Protein AF-X1V7C0-F1 (afdb_monomer_lite)

pLDDT: mean 92.47, std 6.74, range [62.06, 98.75]

Secondary structure (DSSP, 8-state):
-HHHHTTGGG----TT----B-HHHHTT-SSHHHHIIIIIIIIIIIHHHHHHHT--EETT-TTEE-TT--TTSEEEETTTTSS-HHHHHHHHHHHHHHHH-HHHHHHHHHHHHIIIIIHHHHH---BS-SS--GGGGHHHHHHHHHHHHHHHHHHHHHHHHH--SHHHHHHHHHHHHHIIIIIHHHHHHHHHHHHH--TT--HHHHHHHHHHHHSPTTPPPP-SSHHHHHHHHHHHHTS---

Foldseek 3Di:
DVCVVVVCVVPDDDLPDLPQEDPVCNVVAPDSVRCCVQPLAQVQFVFLLLCVQQRKDAPPDPQFDCSNPDNRGIGHRRCLLDHSLLVVQLVQLLVQCCVPPVPVSVVLVCQLCVQGVVCSSRCSDHPPDPDRDSVSNVSNSVSSVVSSVSSLVVVLVVLLVVDPDPVVNVVVNVVSVCCSVPSNVVSVCVSCVVVPDCVPVCPLQVVQLVQVVVDDPPDDDDDDDDSNPVSVCCCCVPVVPD

Radius of gyration: 23.73 Å; chains: 1; bounding box: 62×40×70 Å

Organism: NCBI:txid412755

Structure (mmCIF, N/CA/C/O backbone):
data_AF-X1V7C0-F1
#
_entry.id   AF-X1V7C0-F1
#
loop_
_atom_site.group_PDB
_atom_site.id
_atom_site.type_symbol
_atom_site.label_atom_id
_atom_site.label_alt_id
_atom_site.label_comp_id
_atom_site.label_asym_id
_atom_site.label_entity_id
_atom_site.label_seq_id
_atom_site.pdbx_PDB_ins_code
_atom_site.Cartn_x
_atom_site.Cartn_y
_atom_site.Cartn_z
_atom_site.occupancy
_atom_site.B_iso_or_equiv
_atom_site.auth_seq_id
_atom_site.auth_comp_id
_atom_site.auth_asym_id
_atom_site.auth_atom_id
_atom_site.pdbx_PDB_model_num
ATOM 1 N N . ALA A 1 1 ? 28.317 -15.207 -27.090 1.00 62.06 1 ALA A N 1
ATOM 2 C CA . ALA A 1 1 ? 27.267 -16.218 -26.837 1.00 62.06 1 ALA A CA 1
ATOM 3 C C . ALA A 1 1 ? 27.356 -16.749 -25.410 1.00 62.06 1 ALA A C 1
ATOM 5 O O . ALA A 1 1 ? 26.396 -16.564 -24.680 1.00 62.06 1 ALA A O 1
ATOM 6 N N . VAL A 1 2 ? 28.502 -17.303 -24.986 1.00 75.50 2 VAL A N 1
ATOM 7 C CA . VAL A 1 2 ? 28.706 -17.815 -23.612 1.00 75.50 2 VAL A CA 1
ATOM 8 C C . VAL A 1 2 ? 28.499 -16.730 -22.548 1.00 75.50 2 VAL A C 1
ATOM 10 O O . VAL A 1 2 ? 27.601 -16.887 -21.740 1.00 75.50 2 VAL A O 1
ATOM 13 N N . ALA A 1 3 ? 29.157 -15.570 -22.663 1.00 75.00 3 ALA A N 1
ATOM 14 C CA . ALA A 1 3 ? 28.949 -14.430 -21.753 1.00 75.00 3 ALA A CA 1
ATOM 15 C C . ALA A 1 3 ? 27.473 -13.994 -21.593 1.00 75.00 3 ALA A C 1
ATOM 17 O O . ALA A 1 3 ? 27.034 -13.625 -20.509 1.00 75.00 3 ALA A O 1
ATOM 18 N N . TYR A 1 4 ? 26.677 -14.081 -22.670 1.00 72.88 4 TYR A N 1
ATOM 19 C CA . TYR A 1 4 ? 25.246 -13.752 -22.632 1.00 72.88 4 TYR A CA 1
ATOM 20 C C . TYR A 1 4 ? 24.421 -14.831 -21.915 1.00 72.88 4 TYR A C 1
ATOM 22 O O . TYR A 1 4 ? 23.500 -14.506 -21.166 1.00 72.88 4 TYR A O 1
ATOM 30 N N . LEU A 1 5 ? 24.767 -16.108 -22.125 1.00 73.75 5 LEU A N 1
ATOM 31 C CA . LEU A 1 5 ? 24.162 -17.256 -21.439 1.00 73.75 5 LEU A CA 1
ATOM 32 C C . LEU A 1 5 ? 24.530 -17.283 -19.949 1.00 73.75 5 LEU A C 1
ATOM 34 O O . LEU A 1 5 ? 23.677 -17.572 -19.115 1.00 73.75 5 LEU A O 1
ATOM 38 N N . GLU A 1 6 ? 25.768 -16.919 -19.626 1.00 81.00 6 GLU A N 1
ATOM 39 C CA . GLU A 1 6 ? 26.298 -16.780 -18.266 1.00 81.00 6 GLU A CA 1
ATOM 40 C C . GLU A 1 6 ? 25.869 -15.474 -17.595 1.00 81.00 6 GLU A C 1
ATOM 42 O O . GLU A 1 6 ? 26.158 -15.260 -16.423 1.00 81.00 6 GLU A O 1
ATOM 47 N N . ARG A 1 7 ? 25.108 -14.629 -18.307 1.00 73.69 7 ARG A N 1
ATOM 48 C CA . ARG A 1 7 ? 24.531 -13.389 -17.778 1.00 73.69 7 ARG A CA 1
ATOM 49 C C . ARG A 1 7 ? 25.587 -12.406 -17.261 1.00 73.69 7 ARG A C 1
ATOM 51 O O . ARG A 1 7 ? 25.266 -11.551 -16.438 1.00 73.69 7 ARG A O 1
ATOM 58 N N . GLU A 1 8 ? 26.802 -12.453 -17.799 1.00 79.31 8 GLU A N 1
ATOM 59 C CA . GLU A 1 8 ? 27.914 -11.592 -17.382 1.00 79.31 8 GLU A CA 1
ATOM 60 C C . GLU A 1 8 ? 27.596 -10.101 -17.559 1.00 79.31 8 GLU A C 1
ATOM 62 O O . GLU A 1 8 ? 28.062 -9.278 -16.775 1.00 79.31 8 GLU A O 1
ATOM 67 N N . GLN A 1 9 ? 26.730 -9.736 -18.519 1.00 71.31 9 GLN A N 1
ATOM 68 C CA . GLN A 1 9 ? 26.268 -8.351 -18.689 1.00 71.31 9 GLN A CA 1
ATOM 69 C C . GLN A 1 9 ? 25.531 -7.787 -17.467 1.00 71.31 9 GLN A C 1
ATOM 71 O O . GLN A 1 9 ? 25.386 -6.571 -17.347 1.00 71.31 9 GLN A O 1
ATOM 76 N N . TYR A 1 10 ? 25.035 -8.654 -16.583 1.00 68.19 10 TYR A N 1
ATOM 77 C CA . TYR A 1 10 ? 24.385 -8.240 -15.351 1.00 68.19 10 TYR A CA 1
ATOM 78 C C . TYR A 1 10 ? 25.370 -8.147 -14.186 1.00 68.19 10 TYR A C 1
ATOM 80 O O . TYR A 1 10 ? 25.048 -7.441 -13.242 1.00 68.19 10 TYR A O 1
ATOM 88 N N . GLY A 1 11 ? 26.547 -8.778 -14.249 1.00 69.75 11 GLY A N 1
ATOM 89 C CA . GLY A 1 11 ? 27.540 -8.816 -13.169 1.00 69.75 11 GLY A CA 1
ATOM 90 C C . GLY A 1 11 ? 27.132 -9.661 -11.952 1.00 69.75 11 GLY A C 1
ATOM 91 O O . GLY A 1 11 ? 25.981 -10.081 -11.823 1.00 69.75 11 GLY A O 1
ATOM 92 N N . ASP A 1 12 ? 28.084 -9.877 -11.041 1.00 68.44 12 ASP A N 1
ATOM 93 C CA . ASP A 1 12 ? 27.860 -10.522 -9.742 1.00 68.44 12 ASP A CA 1
ATOM 94 C C . ASP A 1 12 ? 27.557 -9.483 -8.661 1.00 68.44 12 ASP A C 1
ATOM 96 O O . ASP A 1 12 ? 28.229 -8.455 -8.552 1.00 68.44 12 ASP A O 1
ATOM 100 N N . TRP A 1 13 ? 26.556 -9.758 -7.823 1.00 68.12 13 TRP A N 1
ATOM 101 C CA . TRP A 1 13 ? 26.108 -8.812 -6.803 1.00 68.12 13 TRP A CA 1
ATOM 102 C C . TRP A 1 13 ? 26.050 -9.480 -5.439 1.00 68.12 13 TRP A C 1
ATOM 104 O O . TRP A 1 13 ? 25.379 -10.494 -5.246 1.00 68.12 13 TRP A O 1
ATOM 114 N N . SER A 1 14 ? 26.696 -8.855 -4.459 1.00 73.62 14 SER A N 1
ATOM 115 C CA . SER A 1 14 ? 26.558 -9.257 -3.066 1.00 73.62 14 SER A CA 1
ATOM 116 C C . SER A 1 14 ? 25.226 -8.772 -2.503 1.00 73.62 14 SER A C 1
ATOM 118 O O . SER A 1 14 ? 24.904 -7.586 -2.579 1.00 73.62 14 SER A O 1
ATOM 120 N N . ILE A 1 15 ? 24.484 -9.669 -1.850 1.00 69.19 15 ILE A N 1
ATOM 121 C CA . ILE A 1 15 ? 23.300 -9.295 -1.057 1.00 69.19 15 ILE A CA 1
ATOM 122 C C . ILE A 1 15 ? 23.664 -8.401 0.139 1.00 69.19 15 ILE A C 1
ATOM 124 O O . ILE A 1 15 ? 22.811 -7.690 0.662 1.00 69.19 15 ILE A O 1
ATOM 128 N N . MET A 1 16 ? 24.932 -8.429 0.565 1.00 76.38 16 MET A N 1
ATOM 129 C CA . MET A 1 16 ? 25.428 -7.667 1.711 1.00 76.38 16 MET A CA 1
ATOM 130 C C . MET A 1 16 ? 25.820 -6.235 1.330 1.00 76.38 16 MET A C 1
ATOM 132 O O . MET A 1 16 ? 25.905 -5.378 2.209 1.00 76.38 16 MET A O 1
ATOM 136 N N . ASP A 1 17 ? 26.043 -5.958 0.040 1.00 82.38 17 ASP A N 1
ATOM 137 C CA . ASP A 1 17 ? 26.308 -4.601 -0.431 1.00 82.38 17 ASP A CA 1
ATOM 138 C C . ASP A 1 17 ? 25.000 -3.818 -0.554 1.00 82.38 17 ASP A C 1
ATOM 140 O O . ASP A 1 17 ? 24.196 -4.032 -1.462 1.00 82.38 17 ASP A O 1
ATOM 144 N N . ARG A 1 18 ? 24.782 -2.896 0.384 1.00 84.69 18 ARG A N 1
ATOM 145 C CA . ARG A 1 18 ? 23.578 -2.060 0.440 1.00 84.69 18 ARG A CA 1
ATOM 146 C C . ARG A 1 18 ? 23.775 -0.657 -0.127 1.00 84.69 18 ARG A C 1
ATOM 148 O O . ARG A 1 18 ? 22.836 0.136 -0.079 1.00 84.69 18 ARG A O 1
ATOM 155 N N . ALA A 1 19 ? 24.948 -0.333 -0.675 1.00 81.88 19 ALA A N 1
ATOM 156 C CA . ALA A 1 19 ? 25.182 0.923 -1.387 1.00 81.88 19 ALA A CA 1
ATOM 157 C C . ALA A 1 19 ? 24.589 0.858 -2.806 1.00 81.88 19 ALA A C 1
ATOM 159 O O . ALA A 1 19 ? 25.284 0.950 -3.810 1.00 81.88 19 ALA A O 1
ATOM 160 N N . ARG A 1 20 ? 23.272 0.645 -2.893 1.00 83.00 20 ARG A N 1
ATOM 161 C CA . ARG A 1 20 ? 22.567 0.301 -4.137 1.00 83.00 20 ARG A CA 1
ATOM 162 C C . ARG A 1 20 ? 22.062 1.521 -4.913 1.00 83.00 20 ARG A C 1
ATOM 164 O O . ARG A 1 20 ? 21.126 1.404 -5.694 1.00 83.00 20 ARG A O 1
ATOM 171 N N . TRP A 1 21 ? 22.634 2.697 -4.709 1.00 84.69 21 TRP A N 1
ATOM 172 C CA . TRP A 1 21 ? 22.315 3.867 -5.524 1.00 84.69 21 TRP A CA 1
ATOM 173 C C . TRP A 1 21 ? 23.234 3.932 -6.741 1.00 84.69 21 TRP A C 1
ATOM 175 O O . TRP A 1 21 ? 24.395 3.529 -6.710 1.00 84.69 21 TRP A O 1
ATOM 185 N N . THR A 1 22 ? 22.703 4.469 -7.823 1.00 84.44 22 THR A N 1
ATOM 186 C CA . THR A 1 22 ? 23.482 4.827 -9.011 1.00 84.44 22 THR A CA 1
ATOM 187 C C . THR A 1 22 ? 24.302 6.106 -8.770 1.00 84.44 22 THR A C 1
ATOM 189 O O . THR A 1 22 ? 23.927 6.904 -7.902 1.00 84.44 22 THR A O 1
ATOM 192 N N . PRO A 1 23 ? 25.392 6.362 -9.521 1.00 85.12 23 PRO A N 1
ATOM 193 C CA . PRO A 1 23 ? 26.124 7.633 -9.442 1.00 85.12 23 PRO A CA 1
ATOM 194 C C . PRO A 1 23 ? 25.208 8.859 -9.580 1.00 85.12 23 PRO A C 1
ATOM 196 O O . PRO A 1 23 ? 25.377 9.858 -8.881 1.00 85.12 23 PRO A O 1
ATOM 199 N N . GLU A 1 24 ? 24.169 8.754 -10.409 1.00 86.25 24 GLU A N 1
ATOM 200 C CA . GLU A 1 24 ? 23.181 9.804 -10.650 1.00 86.25 24 GLU A CA 1
ATOM 201 C C . GLU A 1 24 ? 22.306 10.083 -9.427 1.00 86.25 24 GLU A C 1
ATOM 203 O O . GLU A 1 24 ? 21.811 11.194 -9.279 1.00 86.25 24 GLU A O 1
ATOM 208 N N . THR A 1 25 ? 22.103 9.110 -8.538 1.00 87.38 25 THR A N 1
ATOM 209 C CA . THR A 1 25 ? 21.246 9.244 -7.346 1.00 87.38 25 THR A CA 1
ATOM 210 C C . THR A 1 25 ? 22.032 9.311 -6.042 1.00 87.38 25 THR A C 1
ATOM 212 O O . THR A 1 25 ? 21.460 9.663 -5.012 1.00 87.38 25 THR A O 1
ATOM 215 N N . GLN A 1 26 ? 23.346 9.073 -6.079 1.00 87.88 26 GLN A N 1
ATOM 216 C CA . GLN A 1 26 ? 24.235 9.110 -4.917 1.00 87.88 26 GLN A CA 1
ATOM 217 C C . GLN A 1 26 ? 24.115 10.409 -4.116 1.00 87.88 26 GLN A C 1
ATOM 219 O O . GLN A 1 26 ? 24.076 10.376 -2.890 1.00 87.88 26 GLN A O 1
ATOM 224 N N . HIS A 1 27 ? 24.007 11.549 -4.802 1.00 90.56 27 HIS A N 1
ATOM 225 C CA . HIS A 1 27 ? 23.906 12.875 -4.185 1.00 90.56 27 HIS A CA 1
ATOM 226 C C . HIS A 1 27 ? 22.663 13.063 -3.293 1.00 90.56 27 HIS A C 1
ATOM 228 O O . HIS A 1 27 ? 22.582 14.044 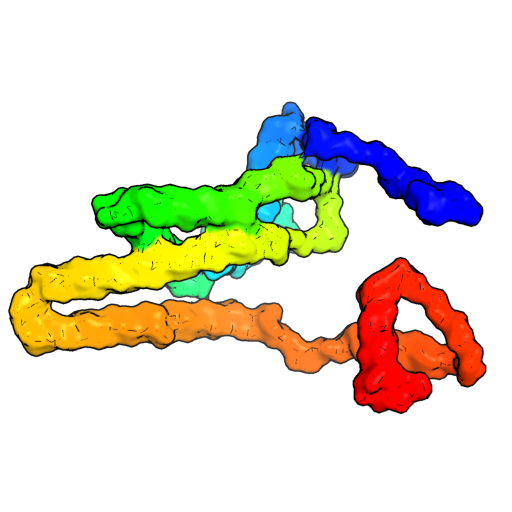-2.558 1.00 90.56 27 HIS A O 1
ATOM 234 N N . ARG A 1 28 ? 21.684 12.150 -3.356 1.00 89.81 28 ARG A N 1
ATOM 235 C CA . ARG A 1 28 ? 20.478 12.167 -2.516 1.00 89.81 28 ARG A CA 1
ATOM 236 C C . ARG A 1 28 ? 20.718 11.606 -1.114 1.00 89.81 28 ARG A C 1
ATOM 238 O O . ARG A 1 28 ? 19.835 11.745 -0.271 1.00 89.81 28 ARG A O 1
ATOM 245 N N . TYR A 1 29 ? 21.862 10.958 -0.874 1.00 93.31 29 TYR A N 1
ATOM 246 C CA . TYR A 1 29 ? 22.105 10.168 0.330 1.00 93.31 29 TYR A CA 1
ATOM 247 C C . TYR A 1 29 ? 23.450 10.501 0.978 1.00 93.31 29 TYR A C 1
ATOM 249 O O . TYR A 1 29 ? 24.480 10.594 0.316 1.00 93.31 29 TYR A O 1
ATOM 257 N N . ASN A 1 30 ? 23.458 10.593 2.307 1.00 93.25 30 ASN A N 1
ATOM 258 C CA . ASN A 1 30 ? 24.662 10.835 3.111 1.00 93.25 30 ASN A CA 1
ATOM 259 C C . ASN A 1 30 ? 25.424 9.543 3.476 1.00 93.25 30 ASN A C 1
ATOM 261 O O . ASN A 1 30 ? 26.418 9.585 4.198 1.00 93.25 30 ASN A O 1
ATOM 265 N N . GLY A 1 31 ? 24.945 8.381 3.022 1.00 92.62 31 GLY A N 1
ATOM 266 C CA . GLY A 1 31 ? 25.557 7.076 3.266 1.00 92.62 31 GLY A CA 1
ATOM 267 C C . GLY A 1 31 ? 24.545 5.929 3.253 1.00 92.62 31 GLY A C 1
ATOM 268 O O . GLY A 1 31 ? 23.349 6.130 3.056 1.00 92.62 31 GLY A O 1
ATOM 269 N N . VAL A 1 32 ? 25.021 4.706 3.514 1.00 92.31 32 VAL A N 1
ATOM 270 C CA . VAL A 1 32 ? 24.210 3.474 3.417 1.00 92.31 32 VAL A CA 1
ATOM 271 C C . VAL A 1 32 ? 23.018 3.462 4.377 1.00 92.31 32 VAL A C 1
ATOM 273 O O . VAL A 1 32 ? 21.932 3.024 4.004 1.00 92.31 32 VAL A O 1
ATOM 276 N N . GLY A 1 33 ? 23.197 3.936 5.613 1.00 93.25 33 GLY A N 1
ATOM 277 C CA . GLY A 1 33 ? 22.102 4.005 6.588 1.00 93.25 33 GLY A CA 1
ATOM 278 C C . GLY A 1 33 ? 21.015 5.000 6.178 1.00 93.25 33 GLY A C 1
ATOM 279 O O . GLY A 1 33 ? 19.828 4.697 6.287 1.00 93.25 33 GLY A O 1
ATOM 280 N N . ASP A 1 34 ? 21.435 6.151 5.649 1.00 95.12 34 ASP A N 1
ATOM 281 C CA . ASP A 1 34 ? 20.547 7.202 5.154 1.00 95.12 34 ASP A CA 1
ATOM 282 C C . ASP A 1 34 ? 19.759 6.734 3.923 1.00 95.12 34 ASP A C 1
ATOM 284 O O . ASP A 1 34 ? 18.537 6.858 3.886 1.00 95.12 34 ASP A O 1
ATOM 288 N N . PHE A 1 35 ? 20.433 6.083 2.971 1.00 94.31 35 PHE A N 1
ATOM 289 C CA . PHE A 1 35 ? 19.804 5.421 1.828 1.00 94.31 35 PHE A CA 1
ATOM 290 C C . PHE A 1 35 ? 18.792 4.354 2.254 1.00 94.31 35 PHE A C 1
ATOM 292 O O . PHE A 1 35 ? 17.643 4.374 1.813 1.00 94.31 35 PHE A O 1
ATOM 299 N N . PHE A 1 36 ? 19.187 3.440 3.145 1.00 93.81 36 PHE A N 1
ATOM 300 C CA . PHE A 1 36 ? 18.293 2.392 3.631 1.00 93.81 36 PHE A CA 1
ATOM 301 C C . PHE A 1 36 ? 17.026 2.988 4.244 1.00 93.81 36 PHE A C 1
ATOM 303 O O . PHE A 1 36 ? 15.920 2.558 3.925 1.00 93.81 36 PHE A O 1
ATOM 310 N N . TRP A 1 37 ? 17.170 3.998 5.099 1.00 94.81 37 TRP A N 1
ATOM 311 C CA . TRP A 1 37 ? 16.023 4.599 5.761 1.00 94.81 37 TRP A CA 1
ATOM 312 C C . TRP A 1 37 ? 15.164 5.436 4.810 1.00 94.81 37 TRP A C 1
ATOM 314 O O . TRP A 1 37 ? 13.955 5.221 4.728 1.00 94.81 37 TRP A O 1
ATOM 324 N N . ASN A 1 38 ? 15.755 6.382 4.079 1.00 94.69 38 ASN A N 1
ATOM 325 C CA . ASN A 1 38 ? 14.996 7.340 3.276 1.00 94.69 38 ASN A CA 1
ATOM 326 C C . ASN A 1 38 ? 14.481 6.754 1.959 1.00 94.69 38 ASN A C 1
ATOM 328 O O . ASN A 1 38 ? 13.363 7.080 1.556 1.00 94.69 38 ASN A O 1
ATOM 332 N N . TYR A 1 39 ? 15.243 5.871 1.313 1.00 94.38 39 TYR A N 1
ATOM 333 C CA . TYR A 1 39 ? 14.808 5.207 0.089 1.00 94.38 39 TYR A CA 1
ATOM 334 C C . TYR A 1 39 ? 14.102 3.887 0.395 1.00 94.38 39 TYR A C 1
ATOM 336 O O . TYR A 1 39 ? 12.893 3.773 0.205 1.00 94.38 39 TYR A O 1
ATOM 344 N N . GLN A 1 40 ? 14.822 2.895 0.919 1.00 93.81 40 GLN A N 1
ATOM 345 C CA . GLN A 1 40 ? 14.302 1.525 0.986 1.00 93.81 40 GLN A CA 1
ATOM 346 C C . GLN A 1 40 ? 13.161 1.363 2.011 1.00 93.81 40 GLN A C 1
ATOM 348 O O . GLN A 1 40 ? 12.184 0.673 1.741 1.00 93.81 40 GLN A O 1
ATOM 353 N N . VAL A 1 41 ? 13.224 2.029 3.167 1.00 95.19 41 VAL A N 1
ATOM 354 C CA . VAL A 1 41 ? 12.160 1.955 4.184 1.00 95.19 41 VAL A CA 1
ATOM 355 C C . VAL A 1 41 ? 11.076 3.004 3.939 1.00 95.19 41 VAL A C 1
ATOM 357 O O . VAL A 1 41 ? 9.898 2.672 3.817 1.00 95.19 41 VAL A O 1
ATOM 360 N N . LYS A 1 42 ? 11.434 4.286 3.864 1.00 95.56 42 LYS A N 1
ATOM 361 C CA . LYS A 1 42 ? 10.457 5.381 3.803 1.00 95.56 42 LYS A CA 1
ATOM 362 C C . LYS A 1 42 ? 9.769 5.466 2.437 1.00 95.56 42 LYS A C 1
ATOM 364 O O . LYS A 1 42 ? 8.540 5.395 2.394 1.00 95.56 42 LYS A O 1
ATOM 369 N N . LYS A 1 43 ? 10.538 5.573 1.347 1.00 94.94 43 LYS A N 1
ATOM 370 C CA . LYS A 1 43 ? 10.000 5.695 -0.020 1.00 94.94 43 LYS A CA 1
ATOM 371 C C . LYS A 1 43 ? 9.425 4.390 -0.553 1.00 94.94 43 LYS A C 1
ATOM 373 O O . LYS A 1 43 ? 8.337 4.404 -1.125 1.00 94.94 43 LYS A O 1
ATOM 378 N N . MET A 1 44 ? 10.142 3.285 -0.367 1.00 94.19 44 MET A N 1
ATOM 379 C CA . MET A 1 44 ? 9.777 2.005 -0.971 1.00 94.19 44 MET A CA 1
ATOM 380 C C . MET A 1 44 ? 8.862 1.147 -0.105 1.00 94.19 44 MET A C 1
ATOM 382 O O . MET A 1 44 ? 8.269 0.239 -0.655 1.00 94.19 44 MET A O 1
ATOM 386 N N . TYR A 1 45 ? 8.708 1.382 1.201 1.00 96.31 45 TYR A N 1
ATOM 387 C CA . TYR A 1 45 ? 7.782 0.583 2.018 1.00 96.31 45 TYR A CA 1
ATOM 388 C C . TYR A 1 45 ? 6.681 1.423 2.659 1.00 96.31 45 TYR A C 1
ATOM 390 O O . TYR A 1 45 ? 5.503 1.235 2.349 1.00 96.31 45 TYR A O 1
ATOM 398 N N . ILE A 1 46 ? 7.044 2.375 3.525 1.00 97.12 46 ILE A N 1
ATOM 399 C CA . ILE A 1 46 ? 6.072 3.153 4.308 1.00 97.12 46 ILE A CA 1
ATOM 400 C C . ILE A 1 46 ? 5.115 3.911 3.385 1.00 97.12 46 ILE A C 1
ATOM 402 O O . ILE A 1 46 ? 3.912 3.922 3.635 1.00 97.12 46 ILE A O 1
ATOM 406 N N . ARG A 1 47 ? 5.626 4.504 2.301 1.00 96.31 47 ARG A N 1
ATOM 407 C CA . ARG A 1 47 ? 4.808 5.221 1.319 1.00 96.31 47 ARG A CA 1
ATOM 408 C C . ARG A 1 47 ? 3.715 4.335 0.717 1.00 96.31 47 ARG A C 1
ATOM 410 O O . ARG A 1 47 ? 2.552 4.709 0.791 1.00 96.31 47 ARG A O 1
ATOM 417 N N . TYR A 1 48 ? 4.053 3.154 0.190 1.00 95.12 48 TYR A N 1
ATOM 418 C CA . TYR A 1 48 ? 3.041 2.269 -0.406 1.00 95.12 48 TYR A CA 1
ATOM 419 C C . TYR A 1 48 ? 2.090 1.685 0.626 1.00 95.12 48 TYR A C 1
ATOM 421 O O . TYR A 1 48 ? 0.899 1.585 0.345 1.00 95.12 48 TYR A O 1
ATOM 429 N N . PHE A 1 49 ? 2.591 1.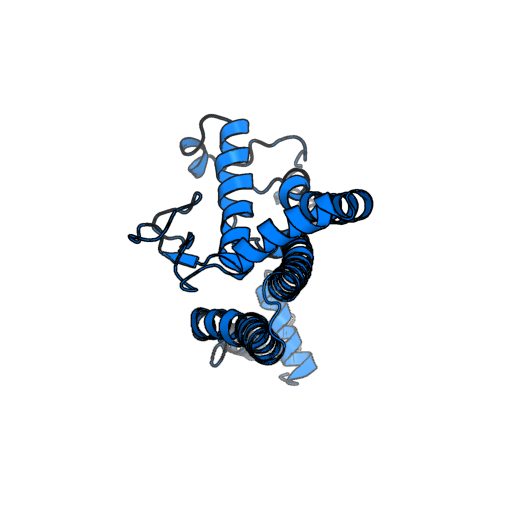332 1.814 1.00 97.50 49 PHE A N 1
ATOM 430 C CA . PHE A 1 49 ? 1.739 0.910 2.922 1.00 97.50 49 PHE A CA 1
ATOM 431 C C . PHE A 1 49 ? 0.682 1.981 3.231 1.00 97.50 49 PHE A C 1
ATOM 433 O O . PHE A 1 49 ? -0.505 1.682 3.349 1.00 97.50 49 PHE A O 1
ATOM 440 N N . LEU A 1 50 ? 1.093 3.249 3.292 1.00 97.62 50 LEU A N 1
ATOM 441 C CA . LEU A 1 50 ? 0.182 4.365 3.521 1.00 97.62 50 LEU A CA 1
ATOM 442 C C . LEU A 1 50 ? -0.714 4.670 2.315 1.00 97.62 50 LEU A C 1
ATOM 444 O O . LEU A 1 50 ? -1.852 5.071 2.528 1.00 97.62 50 LEU A O 1
ATOM 448 N N . TRP A 1 51 ? -0.290 4.425 1.075 1.00 95.75 51 TRP A N 1
ATOM 449 C CA . TRP A 1 51 ? -1.194 4.520 -0.080 1.00 95.75 51 TRP A CA 1
ATOM 450 C C . TRP A 1 51 ? -2.394 3.578 0.047 1.00 95.75 51 TRP A C 1
ATOM 452 O O . TRP A 1 51 ? -3.506 3.960 -0.312 1.00 95.75 51 TRP A O 1
ATOM 462 N N . GLN A 1 52 ? -2.197 2.385 0.622 1.00 94.81 52 GLN A N 1
ATOM 463 C CA . GLN A 1 52 ? -3.292 1.430 0.810 1.00 94.81 52 GLN A CA 1
ATOM 464 C C . GLN A 1 52 ? -4.293 1.889 1.877 1.00 94.81 52 GLN A C 1
ATOM 466 O O . GLN A 1 52 ? -5.495 1.709 1.709 1.00 94.81 52 GLN A O 1
ATOM 471 N N . PHE A 1 53 ? -3.814 2.464 2.987 1.00 96.81 53 PHE A N 1
ATOM 472 C CA . PHE A 1 53 ? -4.641 2.651 4.189 1.00 96.81 53 PHE A CA 1
ATOM 473 C C . PHE A 1 53 ? -4.908 4.114 4.582 1.00 96.81 53 PHE A C 1
ATOM 475 O O . PHE A 1 53 ? -5.798 4.358 5.398 1.00 96.81 53 PHE A O 1
ATOM 482 N N . ALA A 1 54 ? -4.177 5.075 4.013 1.00 96.56 54 ALA A N 1
ATOM 483 C CA . ALA A 1 54 ? -4.353 6.514 4.227 1.00 96.56 54 ALA A CA 1
ATOM 484 C C . ALA A 1 54 ? -4.749 7.251 2.945 1.00 96.56 54 ALA A C 1
ATOM 486 O O . ALA A 1 54 ? -5.787 7.912 2.923 1.00 96.56 54 ALA A O 1
ATOM 487 N N . GLY A 1 55 ? -3.944 7.090 1.894 1.00 95.81 55 GLY A N 1
ATOM 488 C CA . GLY A 1 55 ? -4.213 7.643 0.576 1.00 95.81 55 GLY A CA 1
ATOM 489 C C . GLY A 1 55 ? -2.962 8.023 -0.216 1.00 95.81 55 GLY A C 1
ATOM 490 O O . GLY A 1 55 ? -1.841 8.039 0.300 1.00 95.81 55 GLY A O 1
ATOM 491 N N . ARG A 1 56 ? -3.165 8.326 -1.495 1.00 95.56 56 ARG A N 1
ATOM 492 C CA . ARG A 1 56 ? -2.157 8.647 -2.507 1.00 95.56 56 ARG A CA 1
ATOM 493 C C . ARG A 1 56 ? -2.523 9.956 -3.203 1.00 95.56 56 ARG A C 1
ATOM 495 O O . ARG A 1 56 ? -3.669 10.155 -3.597 1.00 95.56 56 ARG A O 1
ATOM 502 N N . GLY A 1 57 ? -1.539 10.829 -3.391 1.00 95.31 57 GLY A N 1
ATOM 503 C CA . GLY A 1 57 ? -1.726 12.084 -4.119 1.00 95.31 57 GLY A CA 1
ATOM 504 C C . GLY A 1 57 ? -0.404 12.706 -4.569 1.00 95.31 57 GLY A C 1
ATOM 505 O O . GLY A 1 57 ? 0.649 12.289 -4.084 1.00 95.31 57 GLY A O 1
ATOM 506 N N . PRO A 1 58 ? -0.442 13.708 -5.461 1.00 95.31 58 PRO A N 1
ATOM 507 C CA . PRO A 1 58 ? 0.754 14.299 -6.055 1.00 95.31 58 PRO A CA 1
ATOM 508 C C . PRO A 1 58 ? 1.649 14.954 -4.998 1.00 95.31 58 PRO A C 1
ATOM 510 O O . PRO A 1 58 ? 1.180 15.717 -4.145 1.00 95.31 58 PRO A O 1
ATOM 513 N N . SER A 1 59 ? 2.950 14.660 -5.048 1.00 93.31 59 SER A N 1
ATOM 514 C CA . SER A 1 59 ? 3.933 15.241 -4.130 1.00 93.31 59 SER A CA 1
ATOM 515 C C . SER A 1 59 ? 3.964 16.769 -4.257 1.00 93.31 59 SER A C 1
ATOM 517 O O . SER A 1 59 ? 4.004 17.313 -5.358 1.00 93.31 59 SER A O 1
ATOM 519 N N . GLY A 1 60 ? 3.926 17.468 -3.119 1.00 89.62 60 GLY A N 1
ATOM 520 C CA . GLY A 1 60 ? 3.826 18.933 -3.059 1.00 89.62 60 GLY A CA 1
ATOM 521 C C . GLY A 1 60 ? 2.403 19.480 -2.892 1.00 89.62 60 GLY A C 1
ATOM 522 O O . GLY A 1 60 ? 2.243 20.685 -2.716 1.00 89.62 60 GLY A O 1
ATOM 523 N N . GLY A 1 61 ? 1.374 18.625 -2.894 1.00 91.25 61 GLY A N 1
ATOM 524 C CA . GLY A 1 61 ? 0.016 19.029 -2.521 1.00 91.25 61 GLY A CA 1
ATOM 525 C C . GLY A 1 61 ? -0.104 19.423 -1.041 1.00 91.25 61 GLY A C 1
ATOM 526 O O . GLY A 1 61 ? 0.580 18.866 -0.186 1.00 91.25 61 GLY A O 1
ATOM 527 N N . GLU A 1 62 ? -1.025 20.337 -0.715 1.00 90.75 62 GLU A N 1
ATOM 528 C CA . GLU A 1 62 ? -1.188 20.901 0.644 1.00 90.75 62 GLU A CA 1
ATOM 529 C C . GLU A 1 62 ? -1.435 19.850 1.740 1.00 90.75 62 GLU A C 1
ATOM 531 O O . GLU A 1 62 ? -1.033 20.025 2.888 1.00 90.75 62 GLU A O 1
ATOM 536 N N . ARG A 1 63 ? -2.095 18.742 1.387 1.00 92.62 63 ARG A N 1
ATOM 537 C CA . ARG A 1 63 ? -2.445 17.640 2.300 1.00 92.62 63 ARG A CA 1
ATOM 538 C C . ARG A 1 63 ? -1.539 16.416 2.135 1.00 92.62 63 ARG A C 1
ATOM 540 O O . ARG A 1 63 ? -1.796 15.373 2.738 1.00 92.62 63 ARG A O 1
ATOM 547 N N . VAL A 1 64 ? -0.492 16.532 1.315 1.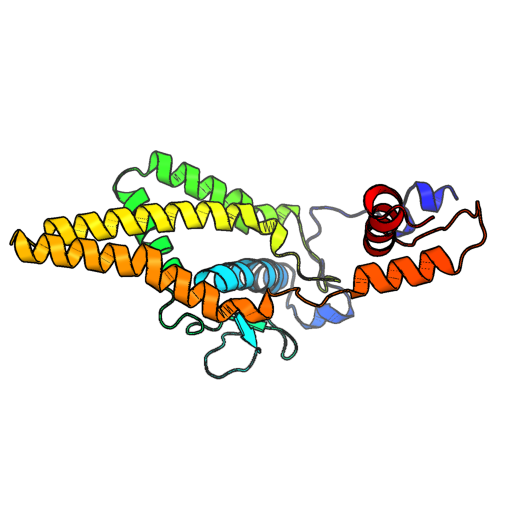00 96.62 64 VAL A N 1
ATOM 548 C CA . VAL A 1 64 ? 0.334 15.408 0.875 1.00 96.62 64 VAL A CA 1
ATOM 549 C C . VAL A 1 64 ? 1.699 15.448 1.547 1.00 96.62 64 VAL A C 1
ATOM 551 O O . VAL A 1 64 ? 2.483 16.378 1.385 1.00 96.62 64 VAL A O 1
ATOM 554 N N . SER A 1 65 ? 2.022 14.388 2.280 1.00 96.88 65 SER A N 1
ATOM 555 C CA . SER A 1 65 ? 3.371 14.167 2.802 1.00 96.88 65 SER A CA 1
ATOM 556 C C . SER A 1 65 ? 4.212 13.406 1.767 1.00 96.88 65 SER A C 1
ATOM 558 O O . SER A 1 65 ? 3.792 12.331 1.347 1.00 96.88 65 SER A O 1
ATOM 560 N N . PRO A 1 66 ? 5.411 13.870 1.367 1.00 94.56 66 PRO A N 1
ATOM 561 C CA . PRO A 1 66 ? 6.151 13.240 0.267 1.00 94.56 66 PRO A CA 1
ATOM 562 C C . PRO A 1 66 ? 6.596 11.797 0.529 1.00 94.56 66 PRO A C 1
ATOM 564 O O . PRO A 1 66 ? 6.660 10.995 -0.390 1.00 94.56 66 PRO A O 1
ATOM 567 N N . TYR A 1 67 ? 6.951 11.441 1.769 1.00 95.00 67 TYR A N 1
ATOM 568 C CA . TYR A 1 67 ? 7.488 10.106 2.092 1.00 95.00 67 TYR A CA 1
ATOM 569 C C . TYR A 1 67 ? 8.639 9.644 1.172 1.00 95.00 67 TYR A C 1
ATOM 571 O O . TYR A 1 67 ? 8.758 8.471 0.859 1.00 95.00 67 TYR A O 1
ATOM 579 N N . GLY A 1 68 ? 9.518 10.565 0.760 1.00 90.94 68 GLY A N 1
ATOM 580 C CA . GLY A 1 68 ? 10.633 10.266 -0.153 1.00 90.94 68 GLY A CA 1
ATOM 581 C C . GLY A 1 68 ? 10.280 10.380 -1.641 1.00 90.94 68 GLY A C 1
ATOM 582 O O . GLY A 1 68 ? 11.142 10.144 -2.485 1.00 90.94 68 GLY A O 1
ATOM 583 N N . ALA A 1 69 ? 9.046 10.769 -1.964 1.00 92.00 69 ALA A N 1
ATOM 584 C CA . ALA A 1 69 ? 8.630 11.085 -3.320 1.00 92.00 69 ALA A CA 1
ATOM 585 C C . ALA A 1 69 ? 9.344 12.327 -3.870 1.00 92.00 69 ALA A C 1
ATOM 587 O O . ALA A 1 69 ? 9.497 13.331 -3.167 1.00 92.00 69 ALA A O 1
ATOM 588 N N . THR A 1 70 ? 9.735 12.275 -5.141 1.00 90.12 70 THR A N 1
ATOM 589 C CA . THR A 1 70 ? 10.148 13.466 -5.899 1.00 90.12 70 THR A CA 1
ATOM 590 C C . THR A 1 70 ? 8.926 14.294 -6.314 1.00 90.12 70 THR A C 1
ATOM 592 O O . THR A 1 70 ? 7.790 13.873 -6.114 1.00 90.12 70 THR A O 1
ATOM 595 N N . ALA A 1 71 ? 9.133 15.477 -6.899 1.00 89.38 71 ALA A N 1
ATOM 596 C CA . ALA A 1 71 ? 8.034 16.330 -7.369 1.00 89.38 71 ALA A CA 1
ATOM 597 C C . ALA A 1 71 ? 7.206 15.708 -8.515 1.00 89.38 71 ALA A C 1
ATOM 599 O O . ALA A 1 71 ? 6.078 16.124 -8.744 1.00 89.38 71 ALA A O 1
ATOM 600 N N . ALA A 1 72 ? 7.759 14.721 -9.231 1.0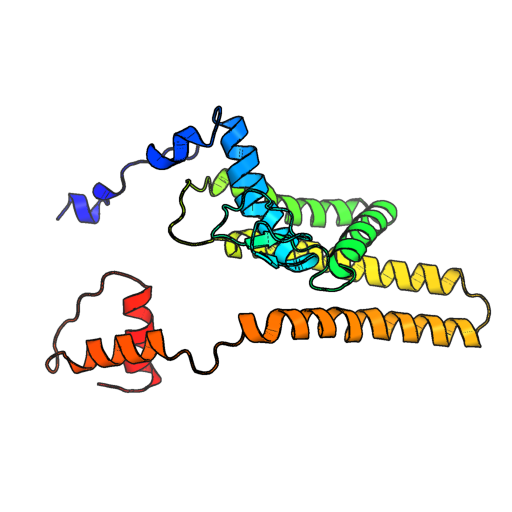0 90.56 72 ALA A N 1
ATOM 601 C CA . ALA A 1 72 ? 7.077 14.005 -10.312 1.00 90.56 72 ALA A CA 1
ATOM 602 C C . ALA A 1 72 ? 6.386 12.711 -9.840 1.00 90.56 72 ALA A C 1
ATOM 604 O O . ALA A 1 72 ? 5.851 11.959 -10.650 1.00 90.56 72 ALA A O 1
ATOM 605 N N . GLU A 1 73 ? 6.442 12.420 -8.543 1.00 92.69 73 GLU A N 1
ATOM 606 C CA . GLU A 1 73 ? 5.913 11.200 -7.944 1.00 92.69 73 GLU A CA 1
ATOM 607 C C . GLU A 1 73 ? 4.771 11.527 -6.979 1.00 92.69 73 GLU A C 1
ATOM 609 O O . GLU A 1 73 ? 4.585 12.669 -6.556 1.00 92.69 73 GLU A O 1
ATOM 614 N N . ASP A 1 74 ? 4.033 10.498 -6.573 1.00 94.75 74 ASP A N 1
ATOM 615 C CA . ASP A 1 74 ? 3.011 10.644 -5.546 1.00 94.75 74 ASP A CA 1
ATOM 616 C C . ASP A 1 74 ? 3.601 10.491 -4.138 1.00 94.75 74 ASP A C 1
ATOM 618 O O . ASP A 1 74 ? 4.512 9.693 -3.892 1.00 94.75 74 ASP A O 1
ATOM 622 N N . GLY A 1 75 ? 3.061 11.266 -3.202 1.00 96.44 75 GLY A N 1
ATOM 623 C CA . GLY A 1 75 ? 3.226 11.117 -1.762 1.00 96.44 75 GLY A CA 1
ATOM 624 C C . GLY A 1 75 ? 1.972 10.519 -1.118 1.00 96.44 75 GLY A C 1
ATOM 625 O O . GLY A 1 75 ? 1.152 9.879 -1.775 1.00 96.44 75 GLY A O 1
ATOM 626 N N . VAL A 1 76 ? 1.825 10.711 0.188 1.00 97.75 76 VAL A N 1
ATOM 627 C CA . VAL A 1 76 ? 0.693 10.221 0.984 1.00 97.75 76 VAL A CA 1
ATOM 628 C C . VAL A 1 76 ? -0.293 11.359 1.222 1.00 97.75 76 VAL A C 1
ATOM 630 O O . VAL A 1 76 ? 0.042 12.300 1.944 1.00 97.75 76 VAL A O 1
ATOM 633 N N . ASP A 1 77 ? -1.490 11.265 0.639 1.00 97.12 77 ASP A N 1
ATOM 634 C CA . ASP A 1 77 ? -2.615 12.155 0.954 1.00 97.12 77 ASP A CA 1
ATOM 635 C C . ASP A 1 77 ? -3.388 11.580 2.145 1.00 97.12 77 ASP A C 1
ATOM 637 O O . ASP A 1 77 ? -4.058 10.555 2.035 1.00 97.12 77 ASP A O 1
ATOM 641 N N . TRP A 1 78 ? -3.304 12.249 3.292 1.00 95.81 78 TRP A N 1
ATOM 642 C CA . TRP A 1 78 ? -3.929 11.793 4.538 1.00 95.81 78 TRP A CA 1
ATOM 643 C C . TRP A 1 78 ? -5.456 11.868 4.547 1.00 95.81 78 TRP A C 1
ATOM 645 O O . TRP A 1 78 ? -6.089 11.301 5.439 1.00 95.81 78 TRP A O 1
ATOM 655 N N . PHE A 1 79 ? -6.039 12.578 3.583 1.00 95.12 79 PHE A N 1
ATOM 656 C CA . PHE A 1 79 ? -7.461 12.887 3.530 1.00 95.12 79 PHE A CA 1
ATOM 657 C C . PHE A 1 79 ? -8.118 12.415 2.230 1.00 95.12 79 PHE A C 1
ATOM 659 O O . PHE A 1 79 ? -9.261 12.797 1.969 1.00 95.12 79 PHE A O 1
ATOM 666 N N . GLN A 1 80 ? -7.451 11.570 1.430 1.00 95.56 80 GLN A N 1
ATOM 667 C CA . GLN A 1 80 ? -8.051 10.981 0.225 1.00 95.56 80 GLN A CA 1
ATOM 668 C C . GLN A 1 80 ? -9.352 10.238 0.568 1.00 95.56 80 GLN A C 1
ATOM 670 O O . GLN A 1 80 ? -10.350 10.361 -0.139 1.00 95.56 80 GLN A O 1
ATOM 675 N N . TYR A 1 81 ? -9.363 9.524 1.697 1.00 95.69 81 TYR A N 1
ATOM 676 C CA . TYR A 1 81 ? -10.533 8.798 2.199 1.00 95.69 81 TYR A CA 1
ATOM 677 C C . TYR A 1 81 ? -11.342 9.591 3.244 1.00 95.69 81 TYR A C 1
ATOM 679 O O . TYR A 1 81 ? -12.141 9.021 3.987 1.00 95.69 81 TYR A O 1
ATOM 687 N N . GLY A 1 82 ? -11.126 10.907 3.355 1.00 93.94 82 GLY A N 1
ATOM 688 C CA . GLY A 1 82 ? -11.633 11.716 4.463 1.00 93.94 82 GLY A CA 1
ATOM 689 C C . GLY A 1 82 ? -10.881 11.396 5.754 1.00 93.94 82 GLY A C 1
ATOM 690 O O . GLY A 1 82 ? -9.825 11.964 6.006 1.00 93.94 82 GLY A O 1
ATOM 691 N N . LEU A 1 83 ? -11.406 10.475 6.565 1.00 93.88 83 LEU A N 1
ATOM 692 C CA . LEU A 1 83 ? -10.682 9.922 7.712 1.00 93.88 83 LEU A CA 1
ATOM 693 C C . LEU A 1 83 ? -10.116 8.549 7.311 1.00 93.88 83 LEU A C 1
ATOM 695 O O . LEU A 1 83 ? -10.895 7.710 6.855 1.00 93.88 83 LEU A O 1
ATOM 699 N N . PRO A 1 84 ? -8.813 8.265 7.509 1.00 96.31 84 PRO A N 1
ATOM 700 C CA . PRO A 1 84 ? -8.202 6.995 7.117 1.00 96.31 84 PRO A CA 1
ATOM 701 C C . PRO A 1 84 ? -8.591 5.864 8.087 1.00 96.31 84 PRO A C 1
ATOM 703 O O . PRO A 1 84 ? -7.775 5.343 8.849 1.00 96.31 84 PRO A O 1
ATOM 706 N N . LEU A 1 85 ? -9.877 5.500 8.088 1.00 97.19 85 LEU A N 1
ATOM 707 C CA . LEU A 1 85 ? -10.493 4.556 9.023 1.00 97.19 85 LEU A CA 1
ATOM 708 C C . LEU A 1 85 ? -9.802 3.195 9.005 1.00 97.19 85 LEU A C 1
ATOM 710 O O . LEU A 1 85 ? -9.552 2.638 10.069 1.00 97.19 85 LEU A O 1
ATOM 714 N N . ALA A 1 86 ? -9.441 2.692 7.823 1.00 97.56 86 ALA A N 1
ATOM 715 C CA . ALA A 1 86 ? -8.717 1.434 7.673 1.00 97.56 86 ALA A CA 1
ATOM 716 C C . ALA A 1 86 ? -7.364 1.466 8.407 1.00 97.56 86 ALA A C 1
ATOM 718 O O . ALA A 1 86 ? -7.037 0.544 9.151 1.00 97.56 86 ALA A O 1
ATOM 719 N N . LEU A 1 87 ? -6.595 2.552 8.279 1.00 98.25 87 LEU A N 1
ATOM 720 C CA . LEU A 1 87 ? -5.340 2.710 9.015 1.00 98.25 87 LEU A CA 1
ATOM 721 C C . LEU A 1 87 ? -5.580 2.778 10.531 1.00 98.25 87 LEU A C 1
ATOM 723 O O . LEU A 1 87 ? -4.924 2.076 11.299 1.00 98.25 87 LEU A O 1
ATOM 727 N N . LEU A 1 88 ? -6.539 3.593 10.975 1.00 98.19 88 LEU A N 1
ATOM 728 C CA . LEU A 1 88 ? -6.829 3.771 12.401 1.00 98.19 88 LEU A CA 1
ATOM 729 C C . LEU A 1 88 ? -7.329 2.477 13.060 1.00 98.19 88 LEU A C 1
ATOM 731 O O . LEU A 1 88 ? -6.890 2.132 14.159 1.00 98.19 88 LEU A O 1
ATOM 735 N N . LEU A 1 89 ? -8.200 1.731 12.378 1.00 98.31 89 LEU A N 1
ATOM 736 C CA . LEU A 1 89 ? -8.682 0.427 12.830 1.00 98.31 89 LEU A CA 1
ATOM 737 C C . LEU A 1 89 ? -7.569 -0.613 12.855 1.00 98.31 89 LEU A C 1
ATOM 739 O O . LEU A 1 89 ? -7.550 -1.423 13.773 1.00 98.31 89 LEU A O 1
ATOM 743 N N . GLY A 1 90 ? -6.628 -0.577 11.911 1.00 98.50 90 GLY A N 1
ATOM 744 C CA . GLY A 1 90 ? -5.457 -1.450 11.938 1.00 98.50 90 GLY A CA 1
ATOM 745 C C . GLY A 1 90 ? -4.587 -1.216 13.178 1.00 98.50 90 GLY A C 1
ATOM 746 O O . GLY A 1 90 ? -4.245 -2.169 13.874 1.00 98.50 90 GLY A O 1
ATOM 747 N N . PHE A 1 91 ? -4.315 0.043 13.544 1.00 98.56 91 PHE A N 1
ATOM 748 C CA . PHE A 1 91 ? -3.596 0.353 14.788 1.00 98.56 91 PHE A CA 1
ATOM 749 C C . PHE A 1 91 ? -4.375 -0.063 16.038 1.00 98.56 91 PHE A C 1
ATOM 751 O O . PHE A 1 91 ? -3.810 -0.675 16.949 1.00 98.56 91 PHE A O 1
ATOM 758 N N . PHE A 1 92 ? -5.674 0.244 16.086 1.00 98.62 92 PHE A N 1
ATOM 759 C CA . PHE A 1 92 ? -6.525 -0.160 17.201 1.00 98.62 92 PHE A CA 1
ATOM 760 C C . PHE A 1 92 ? -6.604 -1.688 17.325 1.00 98.62 92 PHE A C 1
ATOM 762 O O . PHE A 1 92 ? -6.494 -2.219 18.426 1.00 98.62 92 PHE A O 1
ATOM 769 N N . GLY A 1 93 ? -6.722 -2.400 16.208 1.00 98.56 93 GLY A N 1
ATOM 770 C CA . GLY A 1 93 ? -6.757 -3.854 16.157 1.00 98.56 93 GLY A CA 1
ATOM 771 C C . GLY A 1 93 ? -5.439 -4.510 16.532 1.00 98.56 93 GLY A C 1
ATOM 772 O O . GLY A 1 93 ? -5.460 -5.502 17.253 1.00 98.56 93 GLY A O 1
ATOM 773 N N . LEU A 1 94 ? -4.296 -3.938 16.142 1.00 98.56 94 LEU A N 1
ATOM 774 C CA . LEU A 1 94 ? -2.981 -4.359 16.628 1.00 98.56 94 LEU A CA 1
ATOM 775 C C . LEU A 1 94 ? -2.913 -4.248 18.156 1.00 98.56 94 LEU A C 1
ATOM 777 O O . LEU A 1 94 ? -2.580 -5.221 18.832 1.00 98.56 94 LEU A O 1
ATOM 781 N N . TYR A 1 95 ? -3.272 -3.086 18.708 1.00 98.38 95 TYR A N 1
ATOM 782 C CA . TYR A 1 95 ? -3.305 -2.875 20.156 1.00 98.38 95 TYR A CA 1
ATOM 783 C C . TYR A 1 95 ? -4.246 -3.867 20.852 1.00 98.38 95 TYR A C 1
ATOM 785 O O . TYR A 1 95 ? -3.859 -4.533 21.813 1.00 98.38 95 TYR A O 1
ATOM 793 N N . TYR A 1 96 ? -5.473 -3.992 20.351 1.00 98.31 96 TYR A N 1
ATOM 794 C CA . TYR A 1 96 ? -6.506 -4.843 20.921 1.00 98.31 96 TYR A CA 1
ATOM 795 C C . TYR A 1 96 ? -6.106 -6.330 20.873 1.00 98.31 96 TYR A C 1
ATOM 797 O O . TYR A 1 96 ? -6.218 -7.025 21.885 1.00 98.31 96 TYR A O 1
ATOM 805 N N . HIS A 1 97 ? -5.546 -6.797 19.750 1.00 98.31 97 HIS A N 1
ATOM 806 C CA . HIS A 1 97 ? -5.016 -8.154 19.598 1.00 98.31 97 HIS A CA 1
ATOM 807 C C . HIS A 1 97 ? -3.905 -8.420 20.619 1.00 98.31 97 HIS A C 1
ATOM 809 O O . HIS A 1 97 ? -3.988 -9.387 21.368 1.00 98.31 97 HIS A O 1
ATOM 815 N N . MET A 1 98 ? -2.919 -7.524 20.737 1.00 98.19 98 MET A N 1
ATOM 816 C CA . MET A 1 98 ? -1.801 -7.691 21.675 1.00 98.19 98 MET A CA 1
ATOM 817 C C . MET A 1 98 ? -2.235 -7.692 23.144 1.00 98.19 98 MET A C 1
ATOM 819 O O . MET A 1 98 ? -1.611 -8.350 23.973 1.00 98.19 98 MET A O 1
ATOM 823 N N . ARG A 1 99 ? -3.301 -6.965 23.492 1.00 97.56 99 ARG A N 1
ATOM 824 C CA . ARG A 1 99 ? -3.829 -6.922 24.864 1.00 97.56 99 ARG A CA 1
ATOM 825 C C . ARG A 1 99 ? -4.605 -8.179 25.245 1.00 97.56 99 ARG A C 1
ATOM 827 O O . ARG A 1 99 ? -4.572 -8.553 26.414 1.00 97.56 99 ARG A O 1
ATOM 834 N N . ARG A 1 100 ? -5.316 -8.792 24.296 1.00 96.69 100 ARG A N 1
ATOM 835 C CA . ARG A 1 100 ? -6.167 -9.970 24.535 1.00 96.69 100 ARG A CA 1
ATOM 836 C C . ARG A 1 100 ? -5.431 -11.289 24.300 1.00 96.69 100 ARG A C 1
ATOM 838 O O . ARG A 1 100 ? -5.594 -12.214 25.086 1.00 96.69 100 ARG A O 1
ATOM 845 N N . ASP A 1 101 ? -4.604 -11.357 23.261 1.00 97.38 101 ASP A N 1
ATOM 846 C CA . ASP A 1 101 ? -3.851 -12.547 22.872 1.00 97.38 101 ASP A CA 1
ATOM 847 C C . ASP A 1 101 ? -2.509 -12.169 22.231 1.00 97.38 101 ASP A C 1
ATOM 849 O O . ASP A 1 101 ? -2.330 -12.139 21.012 1.00 97.38 101 ASP A O 1
ATOM 853 N N . TRP A 1 102 ? -1.531 -11.869 23.083 1.00 97.62 102 TRP A N 1
ATOM 854 C CA . TRP A 1 102 ? -0.206 -11.456 22.629 1.00 97.62 102 TRP A CA 1
ATOM 855 C C . TRP A 1 102 ? 0.545 -12.555 21.866 1.00 97.62 102 TRP A C 1
ATOM 857 O O . TRP A 1 102 ? 1.415 -12.233 21.063 1.00 97.62 102 TRP A O 1
ATOM 867 N N . LYS A 1 103 ? 0.231 -13.844 22.071 1.00 98.00 103 LYS A N 1
ATOM 868 C CA . LYS A 1 103 ? 0.950 -14.947 21.412 1.00 98.00 103 LYS A CA 1
ATOM 869 C C . LYS A 1 103 ? 0.584 -15.022 19.933 1.00 98.00 103 LYS A C 1
ATOM 871 O O . LYS A 1 103 ? 1.472 -15.004 19.082 1.00 98.00 103 LYS A O 1
ATOM 876 N N . HIS A 1 104 ? -0.712 -15.044 19.622 1.00 97.44 104 HIS A N 1
ATOM 877 C CA . HIS A 1 104 ? -1.174 -14.980 18.234 1.00 97.44 104 HIS A CA 1
ATOM 878 C C . HIS A 1 104 ? -0.941 -13.589 17.633 1.00 97.44 104 HIS A C 1
ATOM 880 O O . HIS A 1 104 ? -0.578 -13.478 16.460 1.00 97.44 104 HIS A O 1
ATOM 886 N N . GLY A 1 105 ? -1.021 -12.534 18.451 1.00 97.75 105 GLY A N 1
ATOM 887 C CA . GLY A 1 105 ? -0.632 -11.182 18.064 1.00 97.75 105 GLY A CA 1
ATOM 888 C C . GLY A 1 105 ? 0.801 -11.124 17.543 1.00 97.75 105 GLY A C 1
ATOM 889 O O . GLY A 1 105 ? 1.038 -10.582 16.461 1.00 97.75 105 GLY A O 1
ATOM 890 N N . LEU A 1 106 ? 1.750 -11.729 18.263 1.00 98.00 106 LEU A N 1
ATOM 891 C CA . LEU A 1 106 ? 3.146 -11.814 17.836 1.00 98.00 106 LEU A CA 1
ATOM 892 C C . LEU A 1 106 ? 3.326 -12.624 16.551 1.00 98.00 106 LEU A C 1
ATOM 894 O O . LEU A 1 106 ? 4.171 -12.255 15.742 1.00 98.00 106 LEU A O 1
ATOM 898 N N . ALA A 1 107 ? 2.537 -13.677 16.323 1.00 98.06 107 ALA A N 1
ATOM 899 C CA . ALA A 1 107 ? 2.595 -14.435 15.072 1.00 98.06 107 ALA A CA 1
ATOM 900 C C . ALA A 1 107 ? 2.190 -13.570 13.862 1.00 98.06 107 ALA A C 1
ATOM 902 O O . ALA A 1 107 ? 2.896 -13.546 12.853 1.00 98.06 107 ALA A O 1
ATOM 903 N N . VAL A 1 108 ? 1.105 -12.794 13.980 1.00 98.25 108 VAL A N 1
ATOM 904 C CA . VAL A 1 108 ? 0.685 -11.852 12.925 1.00 98.25 108 VAL A CA 1
ATOM 905 C C . VAL A 1 108 ? 1.703 -10.721 12.759 1.00 98.25 108 VAL A C 1
ATOM 907 O O . VAL A 1 108 ? 2.013 -10.339 11.633 1.00 98.25 108 VAL A O 1
ATOM 910 N N . LEU A 1 109 ? 2.288 -10.222 13.855 1.00 98.31 109 LEU A N 1
ATOM 911 C CA . LEU A 1 109 ? 3.345 -9.208 13.799 1.00 98.31 109 LEU A CA 1
ATOM 912 C C . LEU A 1 109 ? 4.606 -9.725 13.104 1.00 98.31 109 LEU A C 1
ATOM 914 O O . LEU A 1 109 ? 5.202 -8.997 12.313 1.00 98.31 109 LEU A O 1
ATOM 918 N N . ALA A 1 110 ? 4.998 -10.970 13.367 1.00 98.12 110 ALA A N 1
ATOM 919 C CA . ALA A 1 110 ? 6.119 -11.607 12.693 1.00 98.12 110 ALA A CA 1
ATOM 920 C C . ALA A 1 110 ? 5.849 -11.733 11.191 1.00 98.12 110 ALA A C 1
ATOM 922 O O . ALA A 1 110 ? 6.714 -11.372 10.400 1.00 98.12 110 ALA A O 1
ATOM 923 N N . LEU A 1 111 ? 4.641 -12.148 10.789 1.00 97.75 111 LEU A N 1
ATOM 924 C CA . LEU A 1 111 ? 4.236 -12.180 9.381 1.00 97.75 111 LEU A CA 1
ATOM 925 C C . LEU A 1 111 ? 4.296 -10.783 8.743 1.00 97.75 111 LEU A C 1
ATOM 927 O O . LEU A 1 111 ? 4.899 -10.624 7.680 1.00 97.75 111 LEU A O 1
ATOM 931 N N . PHE A 1 112 ? 3.724 -9.771 9.403 1.00 98.31 112 PHE A N 1
ATOM 932 C CA . PHE A 1 112 ? 3.738 -8.376 8.952 1.00 98.31 112 PHE A CA 1
ATOM 933 C C . PHE A 1 112 ? 5.165 -7.846 8.772 1.00 98.31 112 PHE A C 1
ATOM 935 O O . PHE A 1 112 ? 5.488 -7.240 7.752 1.00 98.31 112 PHE A O 1
ATOM 942 N N . ALA A 1 113 ? 6.041 -8.096 9.748 1.00 97.75 113 ALA A N 1
ATOM 943 C CA . ALA A 1 113 ? 7.426 -7.657 9.694 1.00 97.75 113 ALA A CA 1
ATOM 944 C C . ALA A 1 113 ? 8.212 -8.417 8.618 1.00 97.75 113 ALA A C 1
ATOM 946 O O . ALA A 1 113 ? 8.899 -7.781 7.821 1.00 97.75 113 ALA A O 1
ATOM 947 N N . ALA A 1 114 ? 8.069 -9.745 8.554 1.00 97.75 114 ALA A N 1
ATOM 948 C CA . ALA A 1 114 ? 8.752 -10.614 7.598 1.00 97.75 114 ALA A CA 1
ATOM 949 C C . ALA A 1 114 ? 8.436 -10.228 6.150 1.00 97.75 114 ALA A C 1
ATOM 951 O O . ALA A 1 114 ? 9.345 -10.082 5.342 1.00 97.75 114 ALA A O 1
ATOM 952 N N . THR A 1 115 ? 7.157 -10.006 5.844 1.00 96.69 115 THR A N 1
ATOM 953 C CA . THR A 1 115 ? 6.664 -9.699 4.489 1.00 96.69 115 THR A CA 1
ATOM 954 C C . THR A 1 115 ? 6.600 -8.201 4.174 1.00 96.69 115 THR A C 1
ATOM 956 O O . THR A 1 115 ? 6.128 -7.818 3.107 1.00 96.69 115 THR A O 1
ATOM 959 N N . GLY A 1 116 ? 7.070 -7.352 5.092 1.00 96.31 116 GLY A N 1
ATOM 960 C CA . GLY A 1 116 ? 7.046 -5.897 4.961 1.00 96.31 116 GLY A CA 1
ATOM 961 C C . GLY A 1 116 ? 8.423 -5.272 5.136 1.00 96.31 116 GLY A C 1
ATOM 962 O O . GLY A 1 116 ? 9.127 -5.016 4.167 1.00 96.31 116 GLY A O 1
ATOM 963 N N . LEU A 1 117 ? 8.831 -5.028 6.382 1.00 94.62 117 LEU A N 1
ATOM 964 C CA . LEU A 1 117 ? 10.098 -4.347 6.677 1.00 94.62 117 LEU A CA 1
ATOM 965 C C . LEU A 1 117 ? 11.329 -5.249 6.514 1.00 94.62 117 LEU A C 1
ATOM 967 O O . LEU A 1 117 ? 12.376 -4.788 6.069 1.00 94.62 117 LEU A O 1
ATOM 971 N N . MET A 1 118 ? 11.235 -6.528 6.881 1.00 95.25 118 MET A N 1
ATOM 972 C CA . MET A 1 118 ? 12.380 -7.444 6.851 1.00 95.25 118 MET A CA 1
ATOM 973 C C . MET A 1 118 ? 12.705 -7.903 5.431 1.00 95.25 118 MET A C 1
ATOM 975 O O . MET A 1 118 ? 13.883 -8.025 5.099 1.00 95.25 118 MET A O 1
ATOM 979 N N . ILE A 1 119 ? 11.698 -8.095 4.568 1.00 94.44 119 ILE A N 1
ATOM 980 C CA . ILE A 1 119 ? 11.927 -8.475 3.166 1.00 94.44 119 ILE A CA 1
ATOM 981 C C . ILE A 1 119 ? 12.743 -7.417 2.406 1.00 94.44 119 ILE A C 1
ATOM 983 O O . ILE A 1 119 ? 13.456 -7.764 1.472 1.00 94.44 119 ILE A O 1
ATOM 987 N N . ILE A 1 120 ? 12.746 -6.153 2.848 1.00 92.81 120 ILE A N 1
ATOM 988 C CA . ILE A 1 120 ? 13.599 -5.089 2.288 1.00 92.81 120 ILE A CA 1
ATOM 989 C C . ILE A 1 120 ? 15.084 -5.466 2.366 1.00 92.81 120 ILE A C 1
ATOM 991 O O . ILE A 1 120 ? 15.836 -5.179 1.436 1.00 92.81 120 ILE A O 1
ATOM 995 N N . LEU A 1 121 ? 15.508 -6.136 3.446 1.00 90.19 121 LEU A N 1
ATOM 996 C CA . LEU A 1 121 ? 16.893 -6.588 3.609 1.00 90.19 121 LEU A CA 1
ATOM 997 C C . LEU A 1 121 ? 17.286 -7.595 2.527 1.00 90.19 121 LEU A C 1
ATOM 999 O O . LEU A 1 121 ? 18.415 -7.568 2.053 1.00 90.19 121 LEU A O 1
ATOM 1003 N N . TYR A 1 122 ? 16.344 -8.452 2.133 1.00 89.25 122 TYR A N 1
ATOM 1004 C CA . TYR A 1 122 ? 16.537 -9.436 1.075 1.00 89.25 122 TYR A CA 1
ATOM 1005 C C . TYR A 1 122 ? 16.453 -8.805 -0.320 1.00 89.25 122 TYR A C 1
ATOM 1007 O O . TYR A 1 122 ? 17.298 -9.068 -1.169 1.00 89.25 122 TYR A O 1
ATOM 1015 N N . LEU A 1 123 ? 15.449 -7.953 -0.558 1.00 90.06 123 LEU A N 1
ATOM 1016 C CA . LEU A 1 123 ? 15.221 -7.337 -1.867 1.00 90.06 123 LEU A CA 1
ATOM 1017 C C . LEU A 1 123 ? 16.309 -6.331 -2.238 1.00 90.06 123 LEU A C 1
ATOM 1019 O O . LEU A 1 123 ? 16.592 -6.178 -3.424 1.00 90.06 123 LEU A O 1
ATOM 1023 N N . ASN A 1 124 ? 16.858 -5.624 -1.242 1.00 90.44 124 ASN A N 1
ATOM 1024 C CA . ASN A 1 124 ? 17.956 -4.666 -1.366 1.00 90.44 124 ASN A CA 1
ATOM 1025 C C . ASN A 1 124 ? 17.856 -3.795 -2.640 1.00 90.44 124 ASN A C 1
ATOM 1027 O O . ASN A 1 124 ? 18.762 -3.733 -3.473 1.00 90.44 124 ASN A O 1
ATOM 1031 N N . GLN A 1 125 ? 16.689 -3.170 -2.820 1.00 89.31 125 GLN A N 1
ATOM 1032 C CA . GLN A 1 125 ? 16.302 -2.506 -4.066 1.00 89.31 125 GLN A CA 1
ATOM 1033 C C . GLN A 1 125 ? 17.208 -1.294 -4.362 1.00 89.31 125 GLN A C 1
ATOM 1035 O O . GLN A 1 125 ? 17.372 -0.458 -3.466 1.00 89.31 125 GLN A O 1
ATOM 1040 N N . PRO A 1 126 ? 17.776 -1.169 -5.582 1.00 90.44 126 PRO A N 1
ATOM 1041 C CA . PRO A 1 126 ? 18.537 0.014 -5.986 1.00 90.44 126 PRO A CA 1
ATOM 1042 C C . PRO A 1 126 ? 17.683 1.246 -6.316 1.00 90.44 126 PRO A C 1
ATOM 1044 O O . PRO A 1 126 ? 16.526 1.089 -6.702 1.00 90.44 126 PRO A O 1
ATOM 1047 N N . ASP A 1 127 ? 18.280 2.443 -6.222 1.00 90.19 127 ASP A N 1
ATOM 1048 C CA . ASP A 1 127 ? 17.719 3.714 -6.724 1.00 90.19 127 ASP A CA 1
ATOM 1049 C C . ASP A 1 127 ? 18.468 4.162 -7.999 1.00 90.19 127 ASP A C 1
ATOM 1051 O O . ASP A 1 127 ? 19.697 4.300 -7.960 1.00 90.19 127 ASP A O 1
ATOM 1055 N N . PRO A 1 128 ? 17.778 4.412 -9.128 1.00 89.44 128 PRO A N 1
ATOM 1056 C CA . PRO A 1 128 ? 16.340 4.253 -9.351 1.00 89.44 128 PRO A CA 1
ATOM 1057 C C . PRO A 1 128 ? 15.921 2.813 -9.667 1.00 89.44 128 PRO A C 1
ATOM 1059 O O . PRO A 1 128 ? 16.694 2.004 -10.182 1.00 89.44 128 PRO A O 1
ATOM 1062 N N . GLN A 1 129 ? 14.644 2.517 -9.418 1.00 86.69 129 GLN A N 1
ATOM 1063 C CA . GLN A 1 129 ? 13.968 1.368 -10.013 1.00 86.69 129 GLN A CA 1
ATOM 1064 C C . GLN A 1 129 ? 13.363 1.758 -11.370 1.00 86.69 129 GLN A C 1
ATOM 1066 O O . GLN A 1 129 ? 12.856 2.871 -11.504 1.00 86.69 129 GLN A O 1
ATOM 1071 N N . PRO A 1 130 ? 13.319 0.839 -12.353 1.00 82.19 130 PRO A N 1
ATOM 1072 C CA . PRO A 1 130 ? 12.635 1.084 -13.626 1.00 82.19 130 PRO A CA 1
ATOM 1073 C C . PRO A 1 130 ? 11.112 1.207 -13.465 1.00 82.19 130 PRO A C 1
ATOM 1075 O O . PRO A 1 130 ? 10.438 1.754 -14.330 1.00 82.19 130 PRO A O 1
ATOM 1078 N N . ARG A 1 131 ? 10.562 0.671 -12.370 1.00 85.12 131 ARG A N 1
ATOM 1079 C CA . ARG A 1 131 ? 9.154 0.780 -11.985 1.00 85.12 131 ARG A CA 1
ATOM 1080 C C . ARG A 1 131 ? 8.995 0.568 -10.486 1.00 85.12 131 ARG A C 1
ATOM 1082 O O . ARG A 1 131 ? 9.820 -0.102 -9.865 1.00 85.12 131 ARG A O 1
ATOM 1089 N N . GLU A 1 132 ? 7.899 1.071 -9.937 1.00 81.38 132 GLU A N 1
ATOM 1090 C CA . GLU A 1 132 ? 7.524 0.836 -8.543 1.00 81.38 132 GLU A CA 1
ATOM 1091 C C . GLU A 1 132 ? 7.326 -0.678 -8.282 1.00 81.38 132 GLU A C 1
ATOM 1093 O O . GLU A 1 132 ? 6.848 -1.421 -9.148 1.00 81.38 132 GLU A O 1
ATOM 1098 N N . ARG A 1 133 ? 7.755 -1.163 -7.105 1.00 87.00 133 ARG A N 1
ATOM 1099 C CA . ARG A 1 133 ? 7.717 -2.594 -6.719 1.00 87.00 133 ARG A CA 1
ATOM 1100 C C . ARG A 1 133 ? 6.938 -2.860 -5.432 1.00 87.00 133 ARG A C 1
ATOM 1102 O O . ARG A 1 133 ? 7.301 -3.731 -4.636 1.00 87.00 133 ARG A O 1
ATOM 1109 N N . ASP A 1 134 ? 5.866 -2.107 -5.253 1.00 84.56 134 ASP A N 1
ATOM 1110 C CA . ASP A 1 134 ? 4.916 -2.196 -4.143 1.00 84.56 134 ASP A CA 1
ATOM 1111 C C . ASP A 1 134 ? 4.326 -3.603 -3.943 1.00 84.56 134 ASP A C 1
ATOM 1113 O O . ASP A 1 134 ? 4.148 -4.039 -2.805 1.00 84.56 134 ASP A O 1
ATOM 1117 N N . TYR A 1 135 ? 4.131 -4.360 -5.027 1.00 88.81 135 TYR A N 1
ATOM 1118 C CA . TYR A 1 135 ? 3.650 -5.748 -4.998 1.00 88.81 135 TYR A CA 1
ATOM 1119 C C . TYR A 1 135 ? 4.505 -6.691 -4.132 1.00 88.81 135 TYR A C 1
ATOM 1121 O O . TYR A 1 135 ? 4.003 -7.700 -3.639 1.00 88.81 135 TYR A O 1
ATOM 1129 N N . SER A 1 136 ? 5.779 -6.359 -3.895 1.00 92.06 136 SER A N 1
ATOM 1130 C CA . SER A 1 136 ? 6.672 -7.156 -3.039 1.00 92.06 136 SER A CA 1
ATOM 1131 C C . SER A 1 136 ? 6.239 -7.161 -1.565 1.00 92.06 136 SER A C 1
ATOM 1133 O O . SER A 1 136 ? 6.647 -8.042 -0.813 1.00 92.06 136 SER A O 1
ATOM 1135 N N . TYR A 1 137 ? 5.415 -6.190 -1.155 1.00 95.50 137 TYR A N 1
ATOM 1136 C CA . TYR A 1 137 ? 4.996 -5.966 0.232 1.00 95.50 137 TYR A CA 1
ATOM 1137 C C . TYR A 1 137 ? 3.541 -6.366 0.503 1.00 95.50 137 TYR A C 1
ATOM 1139 O O . TYR A 1 137 ? 3.036 -6.181 1.607 1.00 95.50 137 TYR A O 1
ATOM 1147 N N . VAL A 1 138 ? 2.854 -6.951 -0.483 1.00 95.38 138 VAL A N 1
ATOM 1148 C CA . VAL A 1 138 ? 1.431 -7.322 -0.383 1.00 95.38 138 VAL A CA 1
ATOM 1149 C C . VAL A 1 138 ? 1.149 -8.241 0.812 1.00 95.38 138 VAL A C 1
ATOM 1151 O O . VAL A 1 138 ? 0.099 -8.126 1.443 1.00 95.38 138 VAL A O 1
ATOM 1154 N N . GLY A 1 139 ? 2.102 -9.101 1.186 1.00 96.69 139 GLY A N 1
ATOM 1155 C CA . GLY A 1 139 ? 1.981 -9.946 2.377 1.00 96.69 139 GLY A CA 1
ATOM 1156 C C . GLY A 1 139 ? 1.780 -9.148 3.672 1.00 96.69 139 GLY A C 1
ATOM 1157 O O . GLY A 1 139 ? 0.941 -9.524 4.495 1.00 96.69 139 GLY A O 1
ATOM 1158 N N . SER A 1 140 ? 2.466 -8.010 3.838 1.00 97.75 140 SER A N 1
ATOM 1159 C CA . SER A 1 140 ? 2.298 -7.188 5.039 1.00 97.75 140 SER A CA 1
ATOM 1160 C C . SER A 1 140 ? 0.985 -6.413 5.004 1.00 97.75 140 SER A C 1
ATOM 1162 O O . SER A 1 140 ? 0.365 -6.208 6.047 1.00 97.75 140 SER A O 1
ATOM 1164 N N . PHE A 1 141 ? 0.498 -6.053 3.814 1.00 97.00 141 PHE A N 1
ATOM 1165 C CA . PHE A 1 141 ? -0.805 -5.405 3.655 1.00 97.00 141 PHE A CA 1
ATOM 1166 C C . PHE A 1 141 ? -1.934 -6.359 4.059 1.00 97.00 141 PHE A C 1
ATOM 1168 O O . PHE A 1 141 ? -2.826 -5.960 4.805 1.00 97.00 141 PHE A O 1
ATOM 1175 N N . PHE A 1 142 ? -1.846 -7.638 3.680 1.00 96.88 142 PHE A N 1
ATOM 1176 C CA . PHE A 1 142 ? -2.779 -8.667 4.148 1.00 96.88 142 PHE A CA 1
ATOM 1177 C C . PHE A 1 142 ? -2.716 -8.872 5.663 1.00 96.88 142 PHE A C 1
ATOM 1179 O O . PHE A 1 142 ? -3.759 -8.933 6.317 1.00 96.88 142 PHE A O 1
ATOM 1186 N N . ALA A 1 143 ? -1.514 -8.934 6.245 1.00 98.12 143 ALA A N 1
ATOM 1187 C CA . ALA A 1 143 ? -1.362 -9.028 7.697 1.00 98.12 143 ALA A CA 1
ATOM 1188 C C . ALA A 1 143 ? -1.983 -7.814 8.415 1.00 98.12 143 ALA A C 1
ATOM 1190 O O . ALA A 1 143 ? -2.631 -7.967 9.450 1.00 98.12 143 ALA A O 1
ATOM 1191 N N . TRP A 1 144 ? -1.869 -6.616 7.834 1.00 98.56 144 TRP A N 1
ATOM 1192 C CA . TRP A 1 144 ? -2.532 -5.418 8.341 1.00 98.56 144 TRP A CA 1
ATOM 1193 C C . TRP A 1 144 ? -4.061 -5.510 8.264 1.00 98.56 144 TRP A C 1
ATOM 1195 O O . TRP A 1 144 ? -4.741 -5.156 9.227 1.00 98.56 144 TRP A O 1
ATOM 1205 N N . SER A 1 145 ? -4.623 -6.049 7.176 1.00 97.94 145 SER A N 1
ATOM 1206 C CA . SER A 1 145 ? -6.071 -6.269 7.037 1.00 97.94 145 SER A CA 1
ATOM 1207 C C . SER A 1 145 ? -6.650 -7.180 8.125 1.00 97.94 145 SER A C 1
ATOM 1209 O O . SER A 1 145 ? -7.786 -6.966 8.551 1.00 97.94 145 SER A O 1
ATOM 1211 N N . ILE A 1 146 ? -5.872 -8.141 8.638 1.00 98.31 146 ILE A N 1
ATOM 1212 C CA . ILE A 1 146 ? -6.272 -8.953 9.800 1.00 98.31 146 ILE A CA 1
ATOM 1213 C C . ILE A 1 146 ? -6.488 -8.052 11.020 1.00 98.31 146 ILE A C 1
ATOM 1215 O O . ILE A 1 146 ? -7.517 -8.156 11.691 1.00 98.31 146 ILE A O 1
ATOM 1219 N N . TRP A 1 147 ? -5.564 -7.127 11.296 1.00 98.75 147 TRP A N 1
ATOM 1220 C CA . TRP A 1 147 ? -5.747 -6.173 12.388 1.00 98.75 147 TRP A CA 1
ATOM 1221 C C . TRP A 1 147 ? -6.882 -5.190 12.128 1.00 98.75 147 TRP A C 1
ATOM 1223 O O . TRP A 1 147 ? -7.577 -4.856 13.076 1.00 98.75 147 TRP A O 1
ATOM 1233 N N . ILE A 1 148 ? -7.164 -4.789 10.886 1.00 98.56 148 ILE A N 1
ATOM 1234 C CA . ILE A 1 148 ? -8.373 -4.000 10.587 1.00 98.56 148 ILE A CA 1
ATOM 1235 C C . ILE A 1 148 ? -9.631 -4.762 11.026 1.00 98.56 148 ILE A C 1
ATOM 1237 O O . ILE A 1 148 ? -10.476 -4.198 11.720 1.00 98.56 148 ILE A O 1
ATOM 1241 N N . GLY A 1 149 ? -9.738 -6.051 10.685 1.00 98.19 149 GLY A N 1
ATOM 1242 C CA . GLY A 1 149 ? -10.864 -6.901 11.086 1.00 98.19 149 GLY A CA 1
ATOM 1243 C C . GLY A 1 149 ? -10.976 -7.077 12.604 1.00 98.19 149 GLY A C 1
ATOM 1244 O O . GLY A 1 149 ? -12.058 -6.923 13.171 1.00 98.19 149 GLY A O 1
ATOM 1245 N N . ILE A 1 150 ? -9.853 -7.325 13.284 1.00 98.44 150 ILE A N 1
ATOM 1246 C CA . ILE A 1 150 ? -9.813 -7.418 14.753 1.00 98.44 150 ILE A CA 1
ATOM 1247 C C . ILE A 1 150 ? -10.176 -6.074 15.398 1.00 98.44 150 ILE A C 1
ATOM 1249 O O . ILE A 1 150 ? -10.918 -6.038 16.376 1.00 98.44 150 ILE A O 1
ATOM 1253 N N . GLY A 1 151 ? -9.698 -4.962 14.840 1.00 98.44 151 GLY A N 1
ATOM 1254 C CA . GLY A 1 151 ? -10.019 -3.615 15.297 1.00 98.44 151 GLY A CA 1
ATOM 1255 C C . GLY A 1 151 ? -11.500 -3.290 15.129 1.00 98.44 151 GLY A C 1
ATOM 1256 O O . GLY A 1 151 ? -12.116 -2.746 16.041 1.00 98.44 151 GLY A O 1
ATOM 1257 N N . ALA A 1 152 ? -12.106 -3.691 14.012 1.00 98.25 152 ALA A N 1
ATOM 1258 C CA . ALA A 1 152 ? -13.545 -3.585 13.800 1.00 98.25 152 ALA A CA 1
ATOM 1259 C C . ALA A 1 152 ? -14.333 -4.390 14.851 1.00 98.25 152 ALA A C 1
ATOM 1261 O O . ALA A 1 152 ? -15.248 -3.851 15.474 1.00 98.25 152 ALA A O 1
ATOM 1262 N N . ALA A 1 153 ? -13.947 -5.644 15.111 1.00 97.81 153 ALA A N 1
ATOM 1263 C CA . ALA A 1 153 ? -14.588 -6.477 16.130 1.00 97.81 153 ALA A CA 1
ATOM 1264 C C . ALA A 1 153 ? -14.446 -5.884 17.544 1.00 97.81 153 ALA A C 1
ATOM 1266 O O . ALA A 1 153 ? -15.437 -5.761 18.264 1.00 97.81 153 ALA A O 1
ATOM 1267 N N . GLY A 1 154 ? -13.241 -5.443 17.917 1.00 97.75 154 GLY A N 1
ATOM 1268 C CA . GLY A 1 154 ? -12.985 -4.800 19.206 1.00 97.75 154 GLY A CA 1
ATOM 1269 C C . GLY A 1 154 ? -13.755 -3.487 19.376 1.00 97.75 154 GLY A C 1
ATOM 1270 O O . GLY A 1 154 ? -14.232 -3.189 20.468 1.00 97.75 154 GLY A O 1
ATOM 1271 N N . LEU A 1 155 ? -13.942 -2.714 18.300 1.00 97.81 155 LEU A N 1
ATOM 1272 C CA . LEU A 1 155 ? -14.733 -1.485 18.331 1.00 97.81 155 LEU A CA 1
ATOM 1273 C C . LEU A 1 155 ? -16.209 -1.801 18.593 1.00 97.81 155 LEU A C 1
ATOM 1275 O O . LEU A 1 155 ? -16.833 -1.157 19.435 1.00 97.81 155 LEU A O 1
ATOM 1279 N N . LEU A 1 156 ? -16.760 -2.805 17.908 1.00 97.44 156 LEU A N 1
ATOM 1280 C CA . LEU A 1 156 ? -18.142 -3.242 18.112 1.00 97.44 156 LEU A CA 1
ATOM 1281 C C . LEU A 1 156 ? -18.370 -3.771 19.532 1.00 97.44 156 LEU A C 1
ATOM 1283 O O . LEU A 1 156 ? -19.397 -3.462 20.137 1.00 97.44 156 LEU A O 1
ATOM 1287 N N . GLU A 1 157 ? -17.415 -4.512 20.094 1.00 96.56 157 GLU A N 1
ATOM 1288 C CA . GLU A 1 157 ? -17.478 -4.957 21.488 1.00 96.56 157 GLU A CA 1
ATOM 1289 C C . GLU A 1 157 ? -17.477 -3.770 22.461 1.00 96.56 157 GLU A C 1
ATOM 1291 O O . GLU A 1 157 ? -18.373 -3.671 23.298 1.00 96.56 157 GLU A O 1
ATOM 1296 N N . LEU A 1 158 ? -16.558 -2.811 22.300 1.00 96.06 158 LEU A N 1
ATOM 1297 C CA . LEU A 1 158 ? -16.507 -1.612 23.146 1.00 96.06 158 LEU A CA 1
ATOM 1298 C C . LEU A 1 158 ? -17.801 -0.790 23.077 1.00 96.06 158 LEU A C 1
ATOM 1300 O O . LEU A 1 158 ? -18.277 -0.285 24.095 1.00 96.06 158 LEU A O 1
ATOM 1304 N N . LEU A 1 159 ? -18.392 -0.648 21.888 1.00 96.00 159 LEU A N 1
ATOM 1305 C CA . LEU A 1 159 ? -19.684 0.023 21.719 1.00 96.00 159 LEU A CA 1
ATOM 1306 C C . LEU A 1 159 ? -20.814 -0.761 22.402 1.00 96.00 159 LEU A C 1
ATOM 1308 O O . LEU A 1 159 ? -21.650 -0.170 23.086 1.00 96.00 159 LEU A O 1
ATOM 1312 N N . SER A 1 160 ? -20.808 -2.088 22.263 1.00 95.44 160 SER A N 1
ATOM 1313 C CA . SER A 1 160 ? -21.764 -3.005 22.892 1.00 95.44 160 SER A CA 1
ATOM 1314 C C . SER A 1 160 ? -21.718 -2.953 24.424 1.00 95.44 160 SER A C 1
ATOM 1316 O O . SER A 1 160 ? -22.764 -3.085 25.065 1.00 95.44 160 SER A O 1
ATOM 1318 N N . GLU A 1 161 ? -20.539 -2.759 25.015 1.00 94.50 161 GLU A N 1
ATOM 1319 C CA . GLU A 1 161 ? -20.346 -2.640 26.465 1.00 94.50 161 GLU A CA 1
ATOM 1320 C C . GLU A 1 161 ? -20.729 -1.255 27.006 1.00 94.50 161 GLU A C 1
ATOM 1322 O O . GLU A 1 161 ? -21.280 -1.144 28.104 1.00 94.50 161 GLU A O 1
ATOM 1327 N N . ARG A 1 162 ? -20.457 -0.187 26.245 1.00 94.88 162 ARG A N 1
ATOM 1328 C CA . ARG A 1 162 ? -20.740 1.195 26.671 1.00 94.88 162 ARG A CA 1
ATOM 1329 C C . ARG A 1 162 ? -22.218 1.560 26.589 1.00 94.88 162 ARG A C 1
ATOM 1331 O O . ARG A 1 162 ? -22.695 2.325 27.427 1.00 94.88 162 ARG A O 1
ATOM 1338 N N . VAL A 1 163 ? -22.947 1.033 25.607 1.00 93.75 163 VAL A N 1
ATOM 1339 C CA . VAL A 1 163 ? -24.373 1.332 25.422 1.00 93.75 163 VAL A CA 1
ATOM 1340 C C . VAL A 1 163 ? -25.221 0.268 26.115 1.00 93.75 163 VAL A C 1
ATOM 1342 O O . VAL A 1 163 ? -25.355 -0.854 25.632 1.00 93.75 163 VAL A O 1
ATOM 1345 N N . LYS A 1 164 ? -25.800 0.622 27.269 1.00 90.75 164 LYS A N 1
ATOM 1346 C CA . LYS A 1 164 ? -26.609 -0.301 28.087 1.00 90.75 164 LYS A CA 1
ATOM 1347 C C . LYS A 1 164 ? -28.066 -0.410 27.634 1.00 90.75 164 LYS A C 1
ATOM 1349 O O . LYS A 1 164 ? -28.681 -1.456 27.816 1.00 90.75 164 LYS A O 1
ATOM 1354 N N . GLU A 1 165 ? -28.622 0.655 27.057 1.00 92.38 165 GLU A N 1
ATOM 1355 C CA . GLU A 1 165 ? -30.006 0.659 26.576 1.00 92.38 165 GLU A CA 1
ATOM 1356 C C . GLU A 1 165 ? -30.136 -0.198 25.307 1.00 92.38 165 GLU A C 1
ATOM 1358 O O . GLU A 1 165 ? -29.405 0.000 24.339 1.00 92.38 165 GLU A O 1
ATOM 1363 N N . SER A 1 166 ? -31.063 -1.160 25.303 1.00 88.88 166 SER A N 1
ATOM 1364 C CA . SER A 1 166 ? -31.164 -2.189 24.255 1.00 88.88 166 SER A CA 1
ATOM 1365 C C . SER A 1 166 ? -31.478 -1.625 22.859 1.00 88.88 166 SER A C 1
ATOM 1367 O O . SER A 1 166 ? -30.858 -2.021 21.869 1.00 88.88 166 SER A O 1
ATOM 1369 N N . SER A 1 167 ? -32.401 -0.664 22.783 1.00 88.56 167 SER A N 1
ATOM 1370 C CA . SER A 1 167 ? -32.789 0.068 21.567 1.00 88.56 167 SER A CA 1
ATOM 1371 C C . SER A 1 167 ? -31.602 0.835 20.973 1.00 88.56 167 SER A C 1
ATOM 1373 O O . SER A 1 167 ? -31.238 0.611 19.816 1.00 88.56 167 SER A O 1
ATOM 1375 N N . LEU A 1 168 ? -30.952 1.682 21.778 1.00 92.75 168 LEU A N 1
ATOM 1376 C CA . LEU A 1 168 ? -29.790 2.466 21.360 1.00 92.75 168 LEU A CA 1
ATOM 1377 C C . LEU A 1 168 ? -28.615 1.567 20.989 1.00 92.75 168 LEU A C 1
ATOM 1379 O O . LEU A 1 168 ? -27.981 1.799 19.966 1.00 92.75 168 LEU A O 1
ATOM 1383 N N . LYS A 1 169 ? -28.364 0.495 21.746 1.00 94.56 169 LYS A N 1
ATOM 1384 C CA . LYS A 1 169 ? -27.294 -0.467 21.460 1.00 94.56 169 LYS A CA 1
ATOM 1385 C C . LYS A 1 169 ? -27.451 -1.068 20.070 1.00 94.56 169 LYS A C 1
ATOM 1387 O O . LYS A 1 169 ? -26.486 -1.115 19.311 1.00 94.56 169 LYS A O 1
ATOM 1392 N N . ARG A 1 170 ? -28.666 -1.498 19.716 1.00 93.69 170 ARG A N 1
ATOM 1393 C CA . ARG A 1 170 ? -28.954 -2.066 18.395 1.00 93.69 170 ARG A CA 1
ATOM 1394 C C . ARG A 1 170 ? -28.675 -1.046 17.288 1.00 93.69 170 ARG A C 1
ATO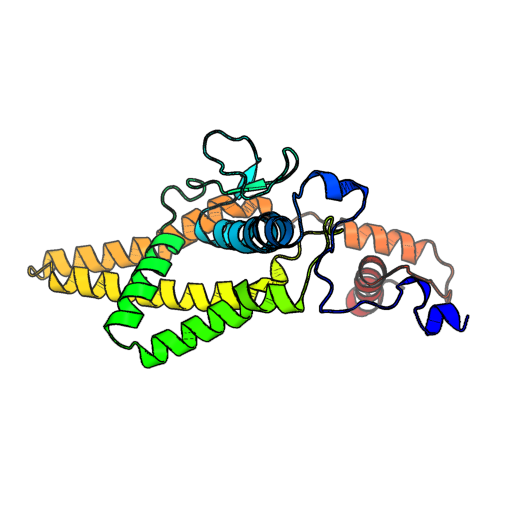M 1396 O O . ARG A 1 170 ? -27.985 -1.380 16.330 1.00 93.69 170 ARG A O 1
ATOM 1403 N N . ILE A 1 171 ? -29.147 0.191 17.448 1.00 95.25 171 ILE A N 1
ATOM 1404 C CA . ILE A 1 171 ? -28.920 1.280 16.485 1.00 95.25 171 ILE A CA 1
ATOM 1405 C C . ILE A 1 171 ? -27.423 1.584 16.343 1.00 95.25 171 ILE A C 1
ATOM 1407 O O . ILE A 1 171 ? -26.917 1.639 15.225 1.00 95.25 171 ILE A O 1
ATOM 1411 N N . THR A 1 172 ? -26.696 1.724 17.453 1.00 95.62 172 THR A N 1
ATOM 1412 C CA . THR A 1 172 ? -25.255 2.008 17.452 1.00 95.62 172 THR A CA 1
ATOM 1413 C C . THR A 1 172 ? -24.459 0.902 16.764 1.00 95.62 172 THR A C 1
ATOM 1415 O O . THR A 1 172 ? -23.594 1.204 15.947 1.00 95.62 172 THR A O 1
ATOM 1418 N N . LEU A 1 173 ? -24.757 -0.370 17.046 1.00 96.69 173 LEU A N 1
ATOM 1419 C CA . LEU A 1 173 ? -24.044 -1.497 16.440 1.00 96.69 173 LEU A CA 1
ATOM 1420 C C . LEU A 1 173 ? -24.315 -1.615 14.937 1.00 96.69 173 LEU A C 1
ATOM 1422 O O . LEU A 1 173 ? -23.370 -1.794 14.172 1.00 96.69 173 LEU A O 1
ATOM 1426 N N . PHE A 1 174 ? -25.567 -1.465 14.492 1.00 96.31 174 PHE A N 1
ATOM 1427 C CA . PHE A 1 174 ? -25.871 -1.467 13.056 1.00 96.31 174 PHE A CA 1
ATOM 1428 C C . PHE A 1 174 ? -25.299 -0.247 12.336 1.00 96.31 174 PHE A C 1
ATOM 1430 O O . PHE A 1 174 ? -24.796 -0.388 11.225 1.00 96.31 174 PHE A O 1
ATOM 1437 N N . GLY A 1 175 ? -25.318 0.927 12.971 1.00 97.44 175 GLY A N 1
ATOM 1438 C CA . GLY A 1 175 ? -24.673 2.127 12.441 1.00 97.44 175 GLY A CA 1
ATOM 1439 C C . GLY A 1 175 ? -23.168 1.927 12.266 1.00 97.44 175 GLY A C 1
ATOM 1440 O O . GLY A 1 175 ? -22.634 2.184 11.189 1.00 97.44 175 GLY A O 1
ATOM 1441 N N . ALA A 1 176 ? -22.491 1.389 13.285 1.00 97.31 176 ALA A N 1
ATOM 1442 C CA . ALA A 1 176 ? -21.070 1.065 13.214 1.00 97.31 176 ALA A CA 1
ATOM 1443 C C . ALA A 1 176 ? -20.776 0.021 12.125 1.00 97.31 176 ALA A C 1
ATOM 1445 O O . ALA A 1 176 ? -19.868 0.225 11.326 1.00 97.31 176 ALA A O 1
ATOM 1446 N N . LEU A 1 177 ? -21.569 -1.050 12.024 1.00 96.88 177 LEU A N 1
ATOM 1447 C CA . LEU A 1 177 ? -21.440 -2.035 10.945 1.00 96.88 177 LEU A CA 1
ATOM 1448 C C . LEU A 1 177 ? -21.627 -1.407 9.558 1.00 96.88 177 LEU A C 1
ATOM 1450 O O . LEU A 1 177 ? -20.857 -1.714 8.655 1.00 96.88 177 LEU A O 1
ATOM 1454 N N . GLY A 1 178 ? -22.595 -0.502 9.388 1.00 97.81 178 GLY A N 1
ATOM 1455 C CA . GLY A 1 178 ? -22.790 0.235 8.138 1.00 97.81 178 GLY A CA 1
ATOM 1456 C C . GLY A 1 178 ? -21.579 1.100 7.778 1.00 97.81 178 GLY A C 1
ATOM 1457 O O . GLY A 1 178 ? -21.126 1.088 6.634 1.00 97.81 178 GLY A O 1
ATOM 1458 N N . VAL A 1 179 ? -20.988 1.789 8.758 1.00 97.56 179 VAL A N 1
ATOM 1459 C CA . VAL A 1 179 ? -19.751 2.555 8.544 1.00 97.56 179 VAL A CA 1
ATOM 1460 C C . VAL A 1 179 ? -18.601 1.636 8.126 1.00 97.56 179 VAL A C 1
ATOM 1462 O O . VAL A 1 179 ? -17.903 1.926 7.158 1.00 97.56 179 VAL A O 1
ATOM 1465 N N . LEU A 1 180 ? -18.420 0.519 8.829 1.00 97.38 180 LEU A N 1
ATOM 1466 C CA . LEU A 1 180 ? -17.295 -0.395 8.637 1.00 97.38 180 LEU A CA 1
ATOM 1467 C C . LEU A 1 180 ? -17.393 -1.213 7.344 1.00 97.38 180 LEU A C 1
ATOM 1469 O O . LEU A 1 180 ? -16.378 -1.440 6.699 1.00 97.38 180 LEU A O 1
ATOM 1473 N N . LEU A 1 181 ? -18.587 -1.665 6.960 1.00 96.56 181 LEU A N 1
ATOM 1474 C CA . LEU A 1 181 ? -18.770 -2.582 5.828 1.00 96.56 181 LEU A CA 1
ATOM 1475 C C . LEU A 1 181 ? -19.218 -1.888 4.542 1.00 96.56 181 LEU A C 1
ATOM 1477 O O . LEU A 1 181 ? -19.026 -2.446 3.467 1.00 96.56 181 LEU A O 1
ATOM 1481 N N . VAL A 1 182 ? -19.807 -0.692 4.633 1.00 97.44 182 VAL A N 1
ATOM 1482 C CA . VAL A 1 182 ? -20.342 0.022 3.464 1.00 97.44 182 VAL A CA 1
ATOM 1483 C C . VAL A 1 182 ? -19.596 1.327 3.236 1.00 97.44 182 VAL A C 1
ATOM 1485 O O . VAL A 1 182 ? -19.031 1.521 2.165 1.00 97.44 182 VAL A O 1
ATOM 1488 N N . ILE A 1 183 ? -19.553 2.215 4.232 1.00 97.44 183 ILE A N 1
ATOM 1489 C CA . ILE A 1 183 ? -18.996 3.563 4.031 1.00 97.44 183 ILE A CA 1
ATOM 1490 C C . ILE A 1 183 ? -17.482 3.504 3.831 1.00 97.44 183 ILE A C 1
ATOM 1492 O O . ILE A 1 183 ? -16.986 4.075 2.866 1.00 97.44 183 ILE A O 1
ATOM 1496 N N . MET A 1 184 ? -16.743 2.802 4.696 1.00 97.00 184 MET A N 1
ATOM 1497 C CA . MET A 1 184 ? -15.284 2.727 4.591 1.00 97.00 184 MET A CA 1
ATOM 1498 C C . MET A 1 184 ? -14.837 2.104 3.252 1.00 97.00 184 MET A C 1
ATOM 1500 O O . MET A 1 184 ? -14.098 2.777 2.531 1.00 97.00 184 MET A O 1
ATOM 1504 N N . PRO A 1 185 ? -15.298 0.901 2.842 1.00 96.50 185 PRO A N 1
ATOM 1505 C CA . PRO A 1 185 ? -14.946 0.360 1.529 1.00 96.50 185 PRO A CA 1
ATOM 1506 C C . PRO A 1 185 ? -15.489 1.203 0.369 1.00 96.50 185 PRO A C 1
ATOM 1508 O O . PRO A 1 185 ? -14.807 1.360 -0.638 1.00 96.50 185 PRO A O 1
ATOM 1511 N N . GLY A 1 186 ? -16.689 1.779 0.505 1.00 97.56 186 GLY A N 1
ATOM 1512 C CA . GLY A 1 186 ? -17.317 2.602 -0.529 1.00 97.56 186 GLY A CA 1
ATOM 1513 C C . GLY A 1 186 ? -16.541 3.884 -0.833 1.00 97.56 186 GLY A C 1
ATOM 1514 O O . GLY A 1 186 ? -16.330 4.206 -1.998 1.00 97.56 186 GLY A O 1
ATOM 1515 N N . VAL A 1 187 ? -16.048 4.586 0.192 1.00 97.19 187 VAL A N 1
ATOM 1516 C CA . VAL A 1 187 ? -15.197 5.775 0.011 1.00 97.19 187 VAL A CA 1
ATOM 1517 C C . VAL A 1 187 ? -13.869 5.400 -0.644 1.00 97.19 187 VAL A C 1
ATOM 1519 O O . VAL A 1 187 ? -13.438 6.084 -1.571 1.00 97.19 187 VAL A O 1
ATOM 1522 N N . MET A 1 188 ? -13.243 4.297 -0.218 1.00 96.69 188 MET A N 1
ATOM 1523 C CA . MET A 1 188 ? -12.004 3.814 -0.837 1.00 96.69 188 MET A CA 1
ATOM 1524 C C . MET A 1 188 ? -12.212 3.418 -2.303 1.00 96.69 188 MET A C 1
ATOM 1526 O O . MET A 1 188 ? -11.358 3.717 -3.136 1.00 96.69 188 MET A O 1
ATOM 1530 N N . LEU A 1 189 ? -13.345 2.788 -2.631 1.00 96.31 189 LEU A N 1
ATOM 1531 C CA . LEU A 1 189 ? -13.710 2.457 -4.005 1.00 96.31 189 LEU A CA 1
ATOM 1532 C C . LEU A 1 189 ? -13.871 3.728 -4.839 1.00 96.31 189 LEU A C 1
ATOM 1534 O O . LEU A 1 189 ? -13.217 3.854 -5.865 1.00 96.31 189 LEU A O 1
ATOM 1538 N N . LEU A 1 190 ? 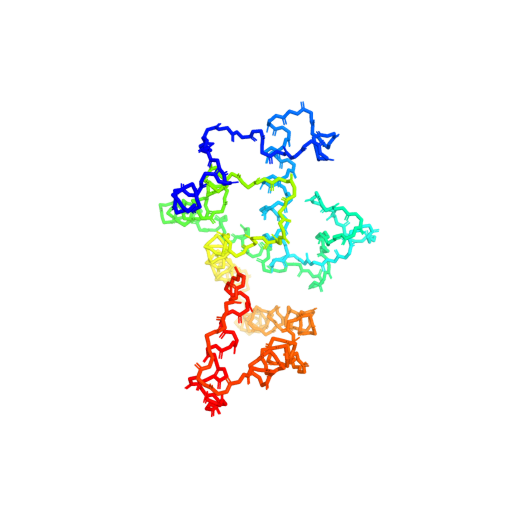-14.680 4.690 -4.388 1.00 96.12 190 LEU A N 1
ATOM 1539 C CA . LEU A 1 190 ? -14.930 5.938 -5.118 1.00 96.12 190 LEU A CA 1
ATOM 1540 C C . LEU A 1 190 ? -13.647 6.739 -5.367 1.00 96.12 190 LEU A C 1
ATOM 1542 O O . LEU A 1 190 ? -13.441 7.237 -6.471 1.00 96.12 190 LEU A O 1
ATOM 1546 N N . ALA A 1 191 ? -12.775 6.837 -4.362 1.00 95.19 191 ALA A N 1
ATOM 1547 C CA . ALA A 1 191 ? -11.531 7.594 -4.457 1.00 95.19 191 ALA A CA 1
ATOM 1548 C C . ALA A 1 191 ? -10.516 6.984 -5.438 1.00 95.19 191 ALA A C 1
ATOM 1550 O O . ALA A 1 191 ? -9.696 7.711 -5.997 1.00 95.19 191 ALA A O 1
ATOM 1551 N N . ASN A 1 192 ? -10.564 5.665 -5.641 1.00 95.38 192 ASN A N 1
ATOM 1552 C CA . ASN A 1 192 ? -9.574 4.932 -6.427 1.00 95.38 192 ASN A CA 1
ATOM 1553 C C . ASN A 1 192 ? -10.114 4.406 -7.764 1.00 95.38 192 ASN A C 1
ATOM 1555 O O . ASN A 1 192 ? -9.317 4.059 -8.633 1.00 95.38 192 ASN A O 1
ATOM 1559 N N . TYR A 1 193 ? -11.437 4.369 -7.964 1.00 94.81 193 TYR A N 1
ATOM 1560 C CA . TYR A 1 193 ? -12.072 3.704 -9.107 1.00 94.81 193 TYR A CA 1
ATOM 1561 C C . TYR A 1 193 ? -11.455 4.131 -10.438 1.00 94.81 193 TYR A C 1
ATOM 1563 O O . TYR A 1 193 ? -10.987 3.292 -11.195 1.00 94.81 193 TYR A O 1
ATOM 1571 N N . HIS A 1 194 ? -11.359 5.439 -10.683 1.00 92.44 194 HIS A N 1
ATOM 1572 C CA . HIS A 1 194 ? -10.834 5.962 -11.944 1.00 92.44 194 HIS A CA 1
ATOM 1573 C C . HIS A 1 194 ? -9.343 5.651 -12.160 1.00 92.44 194 HIS A C 1
ATOM 1575 O O . HIS A 1 194 ? -8.910 5.459 -13.289 1.00 92.44 194 HIS A O 1
ATOM 1581 N N . GLN A 1 195 ? -8.528 5.615 -11.101 1.00 88.31 195 GLN A N 1
ATOM 1582 C CA . GLN A 1 195 ? -7.096 5.312 -11.236 1.00 88.31 195 GLN A CA 1
ATOM 1583 C C . GLN A 1 195 ? -6.839 3.825 -11.507 1.00 88.31 195 GLN A C 1
ATOM 1585 O O . GLN A 1 195 ? -5.819 3.468 -12.098 1.00 88.31 195 GLN A O 1
ATOM 1590 N N . HIS A 1 196 ? -7.751 2.963 -11.058 1.00 91.19 196 HIS A N 1
ATOM 1591 C CA . HIS A 1 196 ? -7.664 1.517 -11.230 1.00 91.19 196 HIS A CA 1
ATOM 1592 C C . HIS A 1 196 ? -8.498 0.990 -12.397 1.00 91.19 196 HIS A C 1
ATOM 1594 O O . HIS A 1 196 ? -8.309 -0.163 -12.788 1.00 91.19 196 HIS A O 1
ATOM 1600 N N . ASP A 1 197 ? -9.373 1.812 -12.972 1.00 93.38 197 ASP A N 1
ATOM 1601 C CA . ASP A 1 197 ? -10.095 1.472 -14.184 1.00 93.38 197 ASP A CA 1
ATOM 1602 C C . ASP A 1 197 ? -9.110 1.310 -15.349 1.00 93.38 197 ASP A C 1
ATOM 1604 O O . ASP A 1 197 ? -8.289 2.178 -15.651 1.00 93.38 197 ASP A O 1
ATOM 1608 N N . ARG A 1 198 ? -9.163 0.139 -15.980 1.00 92.00 198 ARG A N 1
ATOM 1609 C CA . ARG A 1 198 ? -8.362 -0.206 -17.160 1.00 92.00 198 ARG A CA 1
ATOM 1610 C C . ARG A 1 198 ? -9.226 -0.284 -18.416 1.00 92.00 198 ARG A C 1
ATOM 1612 O O . ARG A 1 198 ? -8.727 -0.705 -19.458 1.00 92.00 198 ARG A O 1
ATOM 1619 N N . THR A 1 199 ? -10.498 0.107 -18.333 1.00 94.06 199 THR A N 1
ATOM 1620 C CA . THR A 1 199 ? -11.398 0.170 -19.486 1.00 94.06 199 THR A CA 1
ATOM 1621 C C . THR A 1 199 ? -10.770 1.020 -20.587 1.00 94.06 199 THR A C 1
ATOM 1623 O O . THR A 1 199 ? -10.265 2.112 -20.342 1.00 94.06 199 THR A O 1
ATOM 1626 N N . GLY A 1 200 ? -10.757 0.498 -21.813 1.00 93.12 200 GLY A N 1
ATOM 1627 C CA . GLY A 1 200 ? -10.151 1.185 -22.953 1.00 93.12 200 GLY A CA 1
ATOM 1628 C C . GLY A 1 200 ? -8.622 1.102 -23.031 1.00 93.12 200 GLY A C 1
ATOM 1629 O O . GLY A 1 200 ? -8.040 1.663 -23.957 1.00 93.12 200 GLY A O 1
ATOM 1630 N N . ASN A 1 201 ? -7.946 0.410 -22.107 1.00 92.38 201 ASN A N 1
ATOM 1631 C CA . ASN A 1 201 ? -6.501 0.211 -22.192 1.00 92.38 201 ASN A CA 1
ATOM 1632 C C . ASN A 1 201 ? -6.156 -0.974 -23.105 1.00 92.38 201 ASN A C 1
ATOM 1634 O O . ASN A 1 201 ? -5.929 -2.091 -22.640 1.00 92.38 201 ASN A O 1
ATOM 1638 N N . TYR A 1 202 ? -6.085 -0.700 -24.405 1.00 94.06 202 TYR A N 1
ATOM 1639 C CA . TYR A 1 202 ? -5.723 -1.679 -25.432 1.00 94.06 202 TYR A CA 1
ATOM 1640 C C . TYR A 1 202 ? -4.240 -1.650 -25.810 1.00 94.06 202 TYR A C 1
ATOM 1642 O O . TYR A 1 202 ? -3.831 -2.395 -26.687 1.00 94.06 202 TYR A O 1
ATOM 1650 N N . VAL A 1 203 ? -3.403 -0.859 -25.125 1.00 94.44 203 VAL A N 1
ATOM 1651 C CA . VAL A 1 203 ? -2.000 -0.632 -25.524 1.00 94.44 203 VAL A CA 1
ATOM 1652 C C . VAL A 1 203 ? -1.229 -1.939 -25.705 1.00 94.44 203 VAL A C 1
ATOM 1654 O O . VAL A 1 203 ? -0.579 -2.126 -26.728 1.00 94.44 203 VAL A O 1
ATOM 1657 N N . ALA A 1 204 ? -1.316 -2.858 -24.738 1.00 93.69 204 ALA A N 1
ATOM 1658 C CA . ALA A 1 204 ? -0.620 -4.143 -24.815 1.00 93.69 204 ALA A CA 1
ATOM 1659 C C . ALA A 1 204 ? -1.144 -5.028 -25.961 1.00 93.69 204 ALA A C 1
ATOM 1661 O O . ALA A 1 204 ? -0.359 -5.717 -26.616 1.00 93.69 204 ALA A O 1
ATOM 1662 N N . TRP A 1 205 ? -2.456 -4.980 -26.210 1.00 94.44 205 TRP A N 1
ATOM 1663 C CA . TRP A 1 205 ? -3.118 -5.727 -27.277 1.00 94.44 205 TRP A CA 1
ATOM 1664 C C . TRP A 1 205 ? -2.741 -5.158 -28.651 1.00 94.44 205 TRP A C 1
ATOM 1666 O O . TRP A 1 205 ? -2.181 -5.881 -29.468 1.00 94.44 205 TRP A O 1
ATOM 1676 N N . ASP A 1 206 ? -2.939 -3.854 -28.874 1.00 95.44 206 ASP A N 1
ATOM 1677 C CA . ASP A 1 206 ? -2.676 -3.163 -30.145 1.00 95.44 206 ASP A CA 1
ATOM 1678 C C . ASP A 1 206 ? -1.199 -3.246 -30.534 1.00 95.44 206 ASP A C 1
ATOM 1680 O O . ASP A 1 206 ? -0.858 -3.510 -31.688 1.00 95.44 206 ASP A O 1
ATOM 1684 N N . TYR A 1 207 ? -0.302 -3.045 -29.564 1.00 94.38 207 TYR A N 1
ATOM 1685 C CA . TYR A 1 207 ? 1.137 -3.171 -29.774 1.00 94.38 207 TYR A CA 1
ATOM 1686 C C . TYR A 1 207 ? 1.507 -4.572 -30.273 1.00 94.38 207 TYR A C 1
ATOM 1688 O O . TYR A 1 207 ? 2.182 -4.711 -31.295 1.00 94.38 207 TYR A O 1
ATOM 1696 N N . SER A 1 208 ? 1.007 -5.605 -29.594 1.00 94.38 208 SER A N 1
ATOM 1697 C CA . SER A 1 208 ? 1.303 -7.000 -29.932 1.00 94.38 208 SER A CA 1
ATOM 1698 C C . SER A 1 208 ? 0.639 -7.421 -31.238 1.00 94.38 208 SER A C 1
ATOM 1700 O O . SER A 1 208 ? 1.247 -8.139 -32.027 1.00 94.38 208 SER A O 1
ATOM 1702 N N . TYR A 1 209 ? -0.565 -6.920 -31.521 1.00 95.00 209 TYR A N 1
ATOM 1703 C CA . TYR A 1 209 ? -1.280 -7.184 -32.765 1.00 95.00 209 TYR A CA 1
ATOM 1704 C C . TYR A 1 209 ? -0.515 -6.620 -33.960 1.00 95.00 209 TYR A C 1
ATOM 1706 O O . TYR A 1 209 ? -0.308 -7.319 -34.954 1.00 95.00 209 TYR A O 1
ATOM 1714 N N . ASN A 1 210 ? -0.049 -5.374 -33.854 1.00 94.25 210 ASN A N 1
ATOM 1715 C CA . ASN A 1 210 ? 0.748 -4.733 -34.897 1.00 94.25 210 ASN A CA 1
ATOM 1716 C C . ASN A 1 210 ? 2.081 -5.459 -35.109 1.00 94.25 210 ASN A C 1
ATOM 1718 O O . ASN A 1 210 ? 2.485 -5.690 -36.251 1.00 94.25 210 ASN A O 1
ATOM 1722 N N . LEU A 1 211 ? 2.743 -5.868 -34.024 1.00 93.00 211 LEU A N 1
ATOM 1723 C CA . LEU A 1 211 ? 3.992 -6.619 -34.095 1.00 93.00 211 LEU A CA 1
ATOM 1724 C C . LEU A 1 211 ? 3.787 -7.981 -34.781 1.00 93.00 211 LEU A C 1
ATOM 1726 O O . LEU A 1 211 ? 4.479 -8.291 -35.754 1.00 93.00 211 LEU A O 1
ATOM 1730 N N . LEU A 1 212 ? 2.787 -8.753 -34.349 1.00 92.06 212 LEU A N 1
ATOM 1731 C CA . LEU A 1 212 ? 2.488 -10.085 -34.876 1.00 92.06 212 LEU A CA 1
ATOM 1732 C C . LEU A 1 212 ? 2.051 -10.054 -36.345 1.00 92.06 212 LEU A C 1
ATOM 1734 O O . LEU A 1 212 ? 2.500 -10.877 -37.144 1.00 92.06 212 LEU A O 1
ATOM 1738 N N . ASN A 1 213 ? 1.210 -9.095 -36.738 1.00 91.69 213 ASN A N 1
ATOM 1739 C CA . ASN A 1 213 ? 0.714 -8.995 -38.115 1.00 91.69 213 ASN A CA 1
ATOM 1740 C C . ASN A 1 213 ? 1.730 -8.397 -39.094 1.00 91.69 213 ASN A C 1
ATOM 1742 O O . ASN A 1 213 ? 1.618 -8.630 -40.295 1.00 91.69 213 ASN A O 1
ATOM 1746 N N . SER A 1 214 ? 2.757 -7.694 -38.610 1.00 91.75 214 SER A N 1
ATOM 1747 C CA . SER A 1 214 ? 3.864 -7.237 -39.464 1.00 91.75 214 SER A CA 1
ATOM 1748 C C . SER A 1 214 ? 4.769 -8.380 -39.953 1.00 91.75 214 SER A C 1
ATOM 1750 O O . SER A 1 214 ? 5.516 -8.226 -40.922 1.00 91.75 214 SER A O 1
ATOM 1752 N N . CYS A 1 215 ? 4.700 -9.542 -39.301 1.00 90.94 215 CYS A N 1
ATOM 1753 C CA . CYS A 1 215 ? 5.562 -10.683 -39.572 1.00 90.94 215 CYS A CA 1
ATOM 1754 C C . CYS A 1 215 ? 5.080 -11.534 -40.768 1.00 90.94 215 CYS A C 1
ATOM 1756 O O . CYS A 1 215 ? 3.891 -11.588 -41.088 1.00 90.94 215 CYS A O 1
ATOM 1758 N N . LYS A 1 216 ? 5.980 -12.264 -41.438 1.00 90.81 216 LYS A N 1
ATOM 1759 C CA . LYS A 1 216 ? 5.585 -13.257 -42.462 1.00 90.81 216 LYS A CA 1
ATOM 1760 C C . LYS A 1 216 ? 5.043 -14.530 -41.809 1.00 90.81 216 LYS A C 1
ATOM 1762 O O . LYS A 1 216 ? 5.301 -14.792 -40.642 1.00 90.81 216 LYS A O 1
ATOM 1767 N N . GLU A 1 217 ? 4.270 -15.316 -42.553 1.00 85.88 217 GLU A N 1
ATOM 1768 C CA . GLU A 1 217 ? 3.777 -16.605 -42.054 1.00 85.88 217 GLU A CA 1
ATOM 1769 C C . GLU A 1 217 ? 4.953 -17.528 -41.695 1.00 85.88 217 GLU A C 1
ATOM 1771 O O . GLU A 1 217 ? 5.969 -17.530 -42.394 1.00 85.88 217 GLU A O 1
ATOM 1776 N N . ASN A 1 218 ? 4.828 -18.277 -40.594 1.00 86.81 218 ASN A N 1
ATOM 1777 C CA . ASN A 1 218 ? 5.870 -19.159 -40.047 1.00 86.81 218 ASN A CA 1
ATOM 1778 C C . ASN A 1 218 ? 7.203 -18.464 -39.696 1.00 86.81 218 ASN A C 1
ATOM 1780 O O . ASN A 1 218 ? 8.241 -19.119 -39.596 1.00 86.81 218 ASN A O 1
ATOM 1784 N N . SER A 1 219 ? 7.213 -17.140 -39.516 1.00 90.62 219 SER A N 1
ATOM 1785 C CA . SER A 1 219 ? 8.409 -16.432 -39.058 1.00 90.62 219 SER A CA 1
ATOM 1786 C C . SER A 1 219 ? 8.654 -16.633 -37.566 1.00 90.62 219 SER A C 1
ATOM 1788 O O . SER A 1 219 ? 7.711 -16.715 -36.783 1.00 90.62 219 SER A O 1
ATOM 1790 N N . ILE A 1 220 ? 9.922 -16.587 -37.166 1.00 90.00 220 ILE A N 1
ATOM 1791 C CA . ILE A 1 220 ? 10.319 -16.553 -35.758 1.00 90.00 220 ILE A CA 1
ATOM 1792 C C . ILE A 1 220 ? 10.467 -15.089 -35.336 1.00 90.00 220 ILE A C 1
ATOM 1794 O O . ILE A 1 220 ? 11.302 -14.368 -35.886 1.00 90.00 220 ILE A O 1
ATOM 1798 N N . LEU A 1 221 ? 9.658 -14.659 -34.367 1.00 88.88 221 LEU A N 1
ATOM 1799 C CA . LEU A 1 221 ? 9.715 -13.323 -33.779 1.00 88.88 221 LEU A CA 1
ATOM 1800 C C . LEU A 1 221 ? 10.520 -13.363 -32.476 1.00 88.88 221 LEU A C 1
ATOM 1802 O O . LEU A 1 221 ? 10.157 -14.066 -31.536 1.00 88.88 221 LEU A O 1
ATOM 1806 N N . TYR A 1 222 ? 11.604 -12.592 -32.423 1.00 89.94 222 TYR A N 1
ATOM 1807 C CA . TYR A 1 222 ? 12.387 -12.402 -31.205 1.00 89.94 222 TYR A CA 1
ATOM 1808 C C . TYR A 1 222 ? 11.892 -11.161 -30.465 1.00 89.94 222 TYR A C 1
ATOM 1810 O O . TYR A 1 222 ? 11.867 -10.067 -31.028 1.00 89.94 222 TYR A O 1
ATOM 1818 N N . THR A 1 223 ? 11.518 -11.335 -29.203 1.00 89.94 223 THR A N 1
ATOM 1819 C CA . THR A 1 223 ? 11.051 -10.277 -28.303 1.00 89.94 223 THR A CA 1
ATOM 1820 C C . THR A 1 223 ? 12.122 -9.916 -27.277 1.00 89.94 223 THR A C 1
ATOM 1822 O O . THR A 1 223 ? 13.063 -10.680 -27.052 1.00 89.94 223 THR A O 1
ATOM 1825 N N . ASN A 1 224 ? 12.006 -8.738 -26.656 1.00 85.31 224 ASN A N 1
ATOM 1826 C CA . ASN A 1 224 ? 12.988 -8.278 -25.674 1.00 85.31 224 ASN A CA 1
ATOM 1827 C C . ASN A 1 224 ? 12.701 -8.838 -24.272 1.00 85.31 224 ASN A C 1
ATOM 1829 O O . ASN A 1 224 ? 13.623 -9.163 -23.525 1.00 85.31 224 ASN A O 1
ATOM 1833 N N . GLY A 1 225 ? 11.425 -8.977 -23.906 1.00 87.19 225 GLY A N 1
ATOM 1834 C CA . GLY A 1 225 ? 11.064 -9.471 -22.583 1.00 87.19 225 GLY A CA 1
ATOM 1835 C C . GLY A 1 225 ? 9.630 -9.958 -22.435 1.00 87.19 225 GLY A C 1
ATOM 1836 O O . GLY A 1 225 ? 8.890 -10.157 -23.401 1.00 87.19 225 GLY A O 1
ATOM 1837 N N . ASP A 1 226 ? 9.250 -10.143 -21.177 1.00 89.00 226 ASP A N 1
ATOM 1838 C CA . ASP A 1 226 ? 7.923 -10.570 -20.738 1.00 89.00 226 ASP A CA 1
ATOM 1839 C C . ASP A 1 226 ? 6.805 -9.631 -21.216 1.00 89.00 226 ASP A C 1
ATOM 1841 O O . ASP A 1 226 ? 5.784 -10.106 -21.709 1.00 89.00 226 ASP A O 1
ATOM 1845 N N . ASN A 1 227 ? 7.023 -8.313 -21.156 1.00 87.94 227 ASN A N 1
ATOM 1846 C CA . ASN A 1 227 ? 6.039 -7.305 -21.574 1.00 87.94 227 ASN A CA 1
ATOM 1847 C C . ASN A 1 227 ? 5.674 -7.374 -23.065 1.00 87.94 227 ASN A C 1
ATOM 1849 O O . ASN A 1 227 ? 4.562 -7.000 -23.427 1.00 87.94 227 ASN A O 1
ATOM 1853 N N . ASP A 1 228 ? 6.583 -7.869 -23.907 1.00 90.12 228 ASP A N 1
ATOM 1854 C CA . ASP A 1 228 ? 6.333 -8.056 -25.339 1.00 90.12 228 ASP A CA 1
ATOM 1855 C C . ASP A 1 228 ? 5.780 -9.462 -25.608 1.00 90.12 228 ASP A C 1
ATOM 1857 O O . ASP A 1 228 ? 4.887 -9.653 -26.426 1.00 90.12 228 ASP A O 1
ATOM 1861 N N . THR A 1 229 ? 6.311 -10.466 -24.903 1.00 93.12 229 THR A N 1
ATOM 1862 C CA . THR A 1 229 ? 5.997 -11.883 -25.129 1.00 93.12 229 THR A CA 1
ATOM 1863 C C . THR A 1 229 ? 4.597 -12.257 -24.653 1.00 93.12 229 THR A C 1
ATOM 1865 O O . THR A 1 229 ? 3.879 -12.960 -25.358 1.00 93.12 229 THR A O 1
ATOM 1868 N N . PHE A 1 230 ? 4.183 -11.812 -23.464 1.00 94.88 230 PHE A N 1
ATOM 1869 C CA . PHE A 1 230 ? 2.915 -12.257 -22.883 1.00 94.88 230 PHE A CA 1
ATOM 1870 C C . PHE A 1 230 ? 1.678 -11.810 -23.663 1.00 94.88 230 PHE A C 1
ATOM 1872 O O . PHE A 1 230 ? 0.806 -12.654 -23.881 1.00 94.88 230 PHE A O 1
ATOM 1879 N N . PRO A 1 231 ? 1.557 -10.548 -24.117 1.00 94.94 231 PRO A N 1
ATOM 1880 C CA . PRO A 1 231 ? 0.398 -10.184 -24.907 1.00 94.94 231 PRO A CA 1
ATOM 1881 C C . PRO A 1 231 ? 0.450 -10.791 -26.320 1.00 94.94 231 PRO A C 1
ATOM 1883 O O . PRO A 1 231 ? -0.607 -11.099 -26.855 1.00 94.94 231 PRO A O 1
ATOM 1886 N N . LEU A 1 232 ? 1.627 -11.089 -26.893 1.00 94.12 232 LEU A N 1
ATOM 1887 C CA . LEU A 1 232 ? 1.717 -11.903 -28.118 1.00 94.12 232 LEU A CA 1
ATOM 1888 C C . LEU A 1 232 ? 1.156 -13.316 -27.915 1.00 94.12 232 LEU A C 1
ATOM 1890 O O . LEU A 1 232 ? 0.325 -13.757 -28.703 1.00 94.12 232 LEU A O 1
ATOM 1894 N N . TRP A 1 233 ? 1.556 -14.005 -26.841 1.00 93.88 233 TRP A N 1
ATOM 1895 C CA . TRP A 1 233 ? 1.018 -15.329 -26.509 1.00 93.88 233 TRP A CA 1
ATOM 1896 C C . TRP A 1 233 ? -0.489 -15.293 -26.290 1.00 93.88 233 TRP A C 1
ATOM 1898 O O . TRP A 1 233 ? -1.190 -16.187 -26.746 1.00 93.88 233 TRP A O 1
ATOM 1908 N N . TYR A 1 234 ? -1.002 -14.245 -25.641 1.00 95.38 234 TYR A N 1
ATOM 1909 C CA . TYR A 1 234 ? -2.442 -14.044 -25.515 1.00 95.38 234 TYR A CA 1
ATOM 1910 C C . TYR A 1 234 ? -3.131 -13.972 -26.888 1.00 95.38 234 TYR A C 1
ATOM 1912 O O . TYR A 1 234 ? -4.126 -14.660 -27.107 1.00 95.38 234 TYR A O 1
ATOM 1920 N N . LEU A 1 235 ? -2.595 -13.189 -27.832 1.00 94.94 235 LEU A N 1
ATOM 1921 C CA . LEU A 1 235 ? -3.186 -13.080 -29.169 1.00 94.94 235 LEU A CA 1
ATOM 1922 C C . LEU A 1 235 ? -3.194 -14.415 -29.921 1.00 94.94 235 LEU A C 1
ATOM 1924 O O . LEU A 1 235 ? -4.176 -14.723 -30.589 1.00 94.94 235 LEU A O 1
ATOM 1928 N N . GLN A 1 236 ? -2.134 -15.211 -29.804 1.00 92.75 236 GLN A N 1
ATOM 1929 C CA . GLN A 1 236 ? -2.033 -16.490 -30.508 1.00 92.75 236 GLN A CA 1
ATOM 1930 C C . GLN A 1 236 ? -2.882 -17.583 -29.848 1.00 92.75 236 GLN A C 1
ATOM 1932 O O . GLN A 1 236 ? -3.697 -18.222 -30.506 1.00 92.75 236 GLN A O 1
ATOM 1937 N N . GLU A 1 237 ? -2.729 -17.775 -28.537 1.00 94.81 237 GLU A N 1
ATOM 1938 C CA . GLU A 1 237 ? -3.308 -18.912 -27.810 1.00 94.81 237 GLU A CA 1
ATOM 1939 C C . GLU A 1 237 ? -4.761 -18.679 -27.378 1.00 94.81 237 GLU A C 1
ATOM 1941 O O . GLU A 1 237 ? -5.516 -19.636 -27.207 1.00 94.81 237 GLU A O 1
ATOM 1946 N N . VAL A 1 238 ? -5.164 -17.420 -27.168 1.00 95.69 238 VAL A N 1
ATOM 1947 C CA . VAL A 1 238 ? -6.513 -17.076 -26.686 1.00 95.69 238 VAL A CA 1
ATOM 1948 C C . VAL A 1 238 ? -7.362 -16.468 -27.796 1.00 95.69 238 VAL A C 1
ATOM 1950 O O . VAL A 1 238 ? -8.471 -16.940 -28.035 1.00 95.69 238 VAL A O 1
ATOM 1953 N N . GLU A 1 239 ? -6.858 -15.442 -28.486 1.00 95.00 239 GLU A N 1
ATOM 1954 C CA . GLU A 1 239 ? -7.608 -14.773 -29.566 1.00 95.00 239 GLU A CA 1
ATOM 1955 C C . GLU A 1 239 ? -7.526 -15.526 -30.906 1.00 95.00 239 GLU A C 1
ATOM 1957 O O . GLU A 1 239 ? -8.282 -15.223 -31.829 1.00 95.00 239 GLU A O 1
ATOM 1962 N N . GLY A 1 240 ? -6.624 -16.507 -31.038 1.00 92.50 240 GLY A N 1
ATOM 1963 C CA . GLY A 1 240 ? -6.444 -17.281 -32.270 1.00 92.50 240 GLY A CA 1
ATOM 1964 C C . GLY A 1 240 ? -5.946 -16.443 -33.451 1.00 92.50 240 GLY A C 1
ATOM 1965 O O . GLY A 1 240 ? -6.233 -16.754 -34.609 1.00 92.50 240 GLY A O 1
ATOM 1966 N N . ILE A 1 241 ? -5.248 -15.340 -33.178 1.00 89.88 241 ILE A N 1
ATOM 1967 C CA . ILE A 1 241 ? -4.721 -14.443 -34.202 1.00 89.88 241 ILE A CA 1
ATOM 1968 C C . ILE A 1 241 ? -3.367 -14.983 -34.654 1.00 89.88 241 ILE A C 1
ATOM 1970 O O . ILE A 1 241 ? -2.361 -14.779 -33.982 1.00 89.88 241 ILE A O 1
ATOM 1974 N N . ARG A 1 242 ? -3.399 -15.593 -35.846 1.00 77.19 242 ARG A N 1
ATOM 1975 C CA . ARG A 1 242 ? -2.303 -16.272 -36.559 1.00 77.19 242 ARG A CA 1
ATOM 1976 C C . ARG A 1 242 ? -1.774 -17.529 -35.880 1.00 77.19 242 ARG A C 1
ATOM 1978 O O . ARG A 1 242 ? -0.942 -17.422 -34.951 1.00 77.19 242 ARG A O 1
#

InterPro domains:
  IPR052724 Glycosyltransferase 117 domain-containing protein [PTHR16214] (3-242)
  IPR060492 TMEM260-associated domain 2 [PF28495] (205-242)

Sequence (242 aa):
AVAYLEREQYGDWSIMDRARWTPETQHRYNGVGDFFWNYQVKKMYIRYFLWQFAGRGPSGGERVSPYGATAAEDGVDWFQYGLPLALLLGFFGLYYHMRRDWKHGLAVLALFAATGLMIILYLNQPDPQPRERDYSYVGSFFAWSIWIGIGAAGLLELLSERVKESSLKRITLFGALGVLLVIMPGVMLLANYHQHDRTGNYVAWDYSYNLLNSCKENSILYTNGDNDTFPLWYLQEVEGIR